Protein AF-A0A522VAM9-F1 (afdb_monomer)

Structure (mmCIF, N/CA/C/O backbone):
data_AF-A0A522VAM9-F1
#
_entry.id   AF-A0A522VAM9-F1
#
loop_
_atom_site.group_PDB
_atom_site.id
_atom_site.type_symbol
_atom_site.label_atom_id
_atom_site.label_alt_id
_atom_site.label_comp_id
_atom_site.label_asym_id
_atom_site.label_entity_id
_atom_site.label_seq_id
_atom_site.pdbx_PDB_ins_code
_atom_site.Cartn_x
_atom_site.Cartn_y
_atom_site.Cartn_z
_atom_site.occupancy
_atom_site.B_iso_or_equiv
_atom_site.auth_seq_id
_atom_site.auth_comp_id
_atom_site.auth_asym_id
_atom_site.auth_atom_id
_atom_site.pdbx_PDB_model_num
ATOM 1 N N . MET A 1 1 ? 6.585 -33.141 0.875 1.00 39.06 1 MET A N 1
ATOM 2 C CA . MET A 1 1 ? 6.213 -33.258 2.303 1.00 39.06 1 MET A CA 1
ATOM 3 C C . MET A 1 1 ? 5.480 -31.985 2.712 1.00 39.06 1 MET A C 1
ATOM 5 O O . MET A 1 1 ? 6.108 -30.949 2.859 1.00 39.06 1 MET A O 1
ATOM 9 N N . HIS A 1 2 ? 4.147 -32.023 2.768 1.00 39.50 2 HIS A N 1
ATOM 10 C CA . HIS A 1 2 ? 3.296 -30.868 3.076 1.00 39.50 2 HIS A CA 1
ATOM 11 C C . HIS A 1 2 ? 2.790 -30.967 4.514 1.00 39.50 2 HIS A C 1
ATOM 13 O O . HIS A 1 2 ? 2.020 -31.870 4.831 1.00 39.50 2 HIS A O 1
ATOM 19 N N . ARG A 1 3 ? 3.194 -30.030 5.376 1.00 47.41 3 ARG A N 1
ATOM 20 C CA . ARG A 1 3 ? 2.564 -29.832 6.685 1.00 47.41 3 ARG A CA 1
ATOM 21 C C . ARG A 1 3 ? 1.501 -28.748 6.545 1.00 47.41 3 ARG A C 1
ATOM 23 O O . ARG A 1 3 ? 1.808 -27.563 6.539 1.00 47.41 3 ARG A O 1
ATOM 30 N N . ARG A 1 4 ? 0.248 -29.183 6.404 1.00 53.28 4 ARG A N 1
ATOM 31 C CA . ARG A 1 4 ? -0.931 -28.343 6.626 1.00 53.28 4 ARG A CA 1
ATOM 32 C C . ARG A 1 4 ? -1.028 -28.104 8.128 1.00 53.28 4 ARG A C 1
ATOM 34 O O . ARG A 1 4 ? -1.360 -29.025 8.868 1.00 53.28 4 ARG A O 1
ATOM 41 N N . ILE A 1 5 ? -0.694 -26.900 8.570 1.00 58.06 5 ILE A N 1
ATOM 42 C CA . ILE A 1 5 ? -0.975 -26.462 9.933 1.00 58.06 5 ILE A CA 1
ATOM 43 C C . ILE A 1 5 ? -2.349 -25.799 9.892 1.00 58.06 5 ILE A C 1
ATOM 45 O O . ILE A 1 5 ? -2.505 -24.670 9.441 1.00 58.06 5 ILE A O 1
ATOM 49 N N . VAL A 1 6 ? -3.352 -26.568 10.303 1.00 53.94 6 VAL A N 1
ATOM 50 C CA . VAL A 1 6 ? -4.697 -26.094 10.616 1.00 53.94 6 VAL A CA 1
ATOM 51 C C . VAL A 1 6 ? -4.669 -25.741 12.101 1.00 53.94 6 VAL A C 1
ATOM 53 O O . VAL A 1 6 ? -4.662 -26.641 12.933 1.00 53.94 6 VAL A O 1
ATOM 56 N N . PHE A 1 7 ? -4.612 -24.453 12.442 1.00 45.44 7 PHE A N 1
ATOM 57 C CA . PHE A 1 7 ? -4.973 -23.980 13.781 1.00 45.44 7 PHE A CA 1
ATOM 58 C C . PHE A 1 7 ? -6.293 -23.218 13.666 1.00 45.44 7 PHE A C 1
ATOM 60 O O . PHE A 1 7 ? -6.290 -22.060 13.245 1.00 45.44 7 PHE A O 1
ATOM 67 N N . PRO A 1 8 ? -7.431 -23.852 13.989 1.00 49.31 8 PRO A N 1
ATOM 68 C CA . PRO A 1 8 ? -8.667 -23.138 14.213 1.00 49.31 8 PRO A CA 1
ATOM 69 C C . PRO A 1 8 ? -8.709 -22.644 15.669 1.00 49.31 8 PRO A C 1
ATOM 71 O O . PRO A 1 8 ? -8.188 -23.287 16.577 1.00 49.31 8 PRO A O 1
ATOM 74 N N . ALA A 1 9 ? -9.399 -21.526 15.885 1.00 48.06 9 ALA A N 1
ATOM 75 C CA . ALA A 1 9 ? -10.047 -21.197 17.156 1.00 48.06 9 ALA A CA 1
ATOM 76 C C . ALA A 1 9 ? -9.155 -20.913 18.388 1.00 48.06 9 ALA A C 1
ATOM 78 O O . ALA A 1 9 ? -9.363 -21.479 19.455 1.00 48.06 9 ALA A O 1
ATOM 79 N N . ALA A 1 10 ? -8.259 -19.926 18.292 1.00 46.62 10 ALA A N 1
ATOM 80 C CA . ALA A 1 10 ? -7.751 -19.197 19.469 1.00 46.62 10 ALA A CA 1
ATOM 81 C C . ALA A 1 10 ? -8.430 -17.816 19.645 1.00 46.62 10 ALA A C 1
ATOM 83 O O . ALA A 1 10 ? -7.848 -16.892 20.200 1.00 46.62 10 ALA A O 1
ATOM 84 N N . LEU A 1 11 ? -9.667 -17.666 19.151 1.00 47.19 11 LEU A N 1
ATOM 85 C CA . LEU A 1 11 ? -10.485 -16.446 19.250 1.00 47.19 11 LEU A CA 1
ATOM 86 C C . LEU A 1 11 ? -11.666 -16.636 20.220 1.00 47.19 11 LEU A C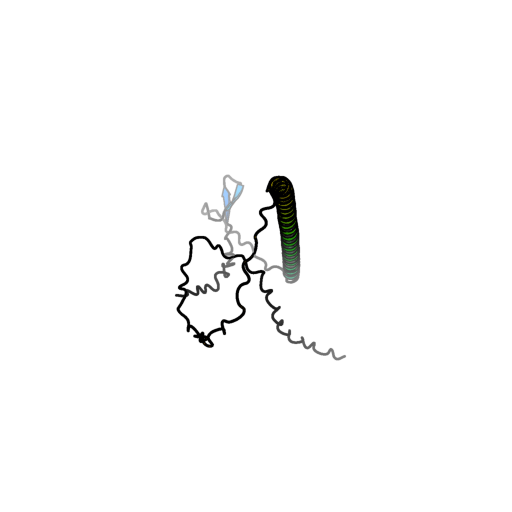 1
ATOM 88 O O . LEU A 1 11 ? -12.786 -16.211 19.973 1.00 47.19 11 LEU A O 1
ATOM 92 N N . LEU A 1 12 ? -11.399 -17.304 21.340 1.00 48.62 12 LEU A N 1
ATOM 93 C CA . LEU A 1 12 ? -12.256 -17.309 22.525 1.00 48.62 12 LEU A CA 1
ATOM 94 C C . LEU A 1 12 ? -11.386 -16.937 23.726 1.00 48.62 12 LEU A C 1
ATOM 96 O O . LEU A 1 12 ? -11.221 -17.706 24.666 1.00 48.62 12 LEU A O 1
ATOM 100 N N . VAL A 1 13 ? -10.790 -15.741 23.680 1.00 50.59 13 VAL A N 1
ATOM 101 C CA . VAL A 1 13 ? -10.325 -15.084 24.905 1.00 50.59 13 VAL 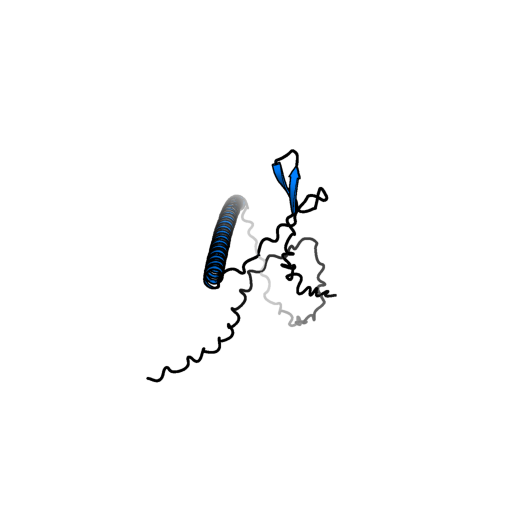A CA 1
ATOM 102 C C . VAL A 1 13 ? -11.578 -14.591 25.617 1.00 50.59 13 VAL A C 1
ATOM 104 O O . VAL A 1 13 ? -12.048 -13.480 25.405 1.00 50.59 13 VAL A O 1
ATOM 107 N N . SER A 1 14 ? -12.176 -15.512 26.366 1.00 43.81 14 SER A N 1
ATOM 108 C CA . SER A 1 14 ? -12.636 -15.316 27.734 1.00 43.81 14 SER A CA 1
ATOM 109 C C . SER A 1 14 ? -12.910 -13.860 28.117 1.00 43.81 14 SER A C 1
ATOM 111 O O . SER A 1 14 ? -12.185 -13.276 28.917 1.00 43.81 14 SER A O 1
ATOM 113 N N . ALA A 1 15 ? -14.013 -13.297 27.626 1.00 45.66 15 ALA A N 1
ATOM 114 C CA . ALA A 1 15 ? -14.676 -12.181 28.289 1.00 45.66 15 ALA A CA 1
ATOM 115 C C . ALA A 1 15 ? -15.390 -12.704 29.548 1.00 45.66 15 ALA A C 1
ATOM 117 O O . ALA A 1 15 ? -16.597 -12.570 29.707 1.00 45.66 15 ALA A O 1
ATOM 118 N N . VAL A 1 16 ? -14.644 -13.354 30.443 1.00 51.47 16 VAL A N 1
ATOM 119 C CA . VAL A 1 16 ? -15.074 -13.500 31.828 1.00 51.47 16 VAL A CA 1
ATOM 120 C C . VAL A 1 16 ? -14.591 -12.225 32.491 1.00 51.47 16 VAL A C 1
ATOM 122 O O . VAL A 1 16 ? -13.496 -12.165 33.045 1.00 51.47 16 VAL A O 1
ATOM 125 N N . ALA A 1 17 ? -15.391 -11.170 32.359 1.00 48.12 17 ALA A N 1
ATOM 126 C CA . ALA A 1 17 ? -15.342 -10.063 33.294 1.00 48.12 17 ALA A CA 1
ATOM 127 C C . ALA A 1 17 ? -15.747 -10.646 34.653 1.00 48.12 17 ALA A C 1
ATOM 129 O O . ALA A 1 17 ? -16.915 -10.639 35.029 1.00 48.12 17 ALA A O 1
ATOM 130 N N . GLY A 1 18 ? -14.789 -11.269 35.343 1.00 49.28 18 GLY A N 1
ATOM 131 C CA . GLY A 1 18 ? -14.956 -11.605 36.744 1.00 49.28 18 GLY A CA 1
ATOM 132 C C . GLY A 1 18 ? -15.276 -10.295 37.438 1.00 49.28 18 GLY A C 1
ATOM 133 O O . GLY A 1 18 ? -14.500 -9.349 37.311 1.00 49.28 18 GLY A O 1
ATOM 134 N N . ALA A 1 19 ? -16.446 -10.215 38.068 1.00 56.50 19 ALA A N 1
ATOM 135 C CA . ALA A 1 19 ? -16.829 -9.083 38.890 1.00 56.50 19 ALA A CA 1
ATOM 136 C C . ALA A 1 19 ? -15.699 -8.858 39.901 1.00 56.50 19 ALA A C 1
ATOM 138 O O . ALA A 1 19 ? -15.549 -9.628 40.848 1.00 56.50 19 ALA A O 1
ATOM 139 N N . GLN A 1 20 ? -14.826 -7.888 39.624 1.00 68.06 20 GLN A N 1
ATOM 140 C CA . GLN A 1 20 ? -13.712 -7.582 40.504 1.00 68.06 20 GLN A CA 1
ATOM 141 C C . GLN A 1 20 ? -14.333 -7.052 41.788 1.00 68.06 20 GLN A C 1
ATOM 143 O O . GLN A 1 20 ? -15.032 -6.040 41.783 1.00 68.06 20 GLN A O 1
ATOM 148 N N . GLU A 1 21 ? -14.159 -7.803 42.869 1.00 80.50 21 GLU A N 1
ATOM 149 C CA . GLU A 1 21 ? -14.670 -7.434 44.179 1.00 80.50 21 GLU A CA 1
ATOM 150 C C . GLU A 1 21 ? -13.889 -6.202 44.644 1.00 80.50 21 GLU A C 1
ATOM 152 O O . GLU A 1 21 ? -12.725 -6.293 45.030 1.00 80.50 21 GLU A O 1
ATOM 157 N N . VAL A 1 22 ? -14.503 -5.025 44.537 1.00 85.94 22 VAL A N 1
ATOM 158 C CA . VAL A 1 22 ? -13.893 -3.777 44.998 1.00 85.94 22 VAL A CA 1
ATOM 159 C C . VAL A 1 22 ? -14.189 -3.638 46.485 1.00 85.94 22 VAL A C 1
ATOM 161 O O . VAL A 1 22 ? -15.344 -3.627 46.902 1.00 85.94 22 VAL A O 1
ATOM 164 N N . TYR A 1 23 ? -13.152 -3.524 47.305 1.00 89.31 23 TYR A N 1
ATOM 165 C CA . TYR A 1 23 ? -13.263 -3.289 48.740 1.00 89.31 23 TYR A CA 1
ATOM 166 C C . TYR A 1 23 ? -13.043 -1.805 49.034 1.00 89.31 23 TYR A C 1
ATOM 168 O O . TYR A 1 23 ? -12.129 -1.183 48.494 1.00 89.31 23 TYR A O 1
ATOM 176 N N . LEU A 1 24 ? -13.862 -1.237 49.913 1.00 90.38 24 LEU A N 1
ATOM 177 C CA . LEU A 1 24 ? -13.665 0.089 50.481 1.00 90.38 24 LEU A CA 1
ATOM 178 C C . LEU A 1 24 ? -13.028 -0.052 51.865 1.00 90.38 24 LEU A C 1
ATOM 180 O O . LEU A 1 24 ? -13.618 -0.626 52.779 1.00 90.38 24 LEU A O 1
ATOM 184 N N . CYS A 1 25 ? -11.818 0.474 52.002 1.00 91.12 25 CYS A N 1
ATOM 185 C CA . CYS A 1 25 ? -11.026 0.467 53.224 1.00 91.12 25 CYS A CA 1
ATOM 186 C C . CYS A 1 25 ? -10.827 1.899 53.732 1.00 91.12 25 CYS A C 1
ATOM 188 O O . CYS A 1 25 ? -10.684 2.815 52.927 1.00 91.12 25 CYS A O 1
ATOM 190 N N . ASP A 1 26 ? -10.729 2.093 55.046 1.00 89.69 26 ASP A N 1
ATOM 191 C CA . ASP A 1 26 ? -10.228 3.350 55.611 1.00 89.69 26 ASP A CA 1
ATOM 192 C C . ASP A 1 26 ? -8.707 3.288 55.769 1.0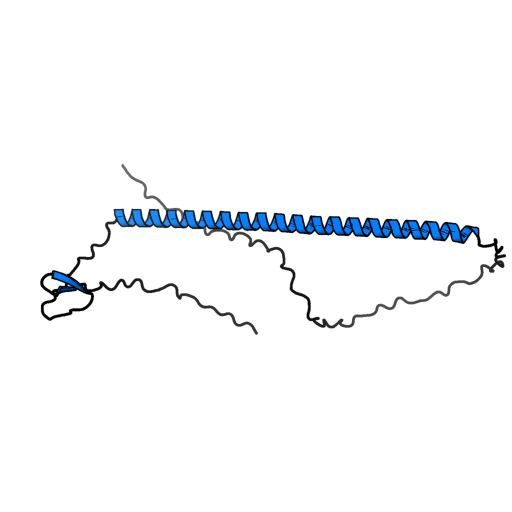0 89.69 26 ASP A C 1
ATOM 194 O O . ASP A 1 26 ? -8.167 2.391 56.424 1.00 89.69 26 ASP A O 1
ATOM 198 N N . LYS A 1 27 ? -8.010 4.257 55.172 1.00 87.06 27 LYS A N 1
ATOM 199 C CA . LYS A 1 27 ? -6.566 4.444 55.320 1.00 87.06 27 LYS A CA 1
ATOM 200 C C . LYS A 1 27 ? -6.300 5.882 55.748 1.00 87.06 27 LYS A C 1
ATOM 202 O O . LYS A 1 27 ? -6.652 6.815 55.032 1.00 87.06 27 LYS A O 1
ATOM 207 N N . ASP A 1 28 ? -5.718 6.056 56.934 1.00 88.25 28 ASP A N 1
ATOM 208 C CA . ASP A 1 28 ? -5.400 7.371 57.513 1.00 88.25 28 ASP A CA 1
ATOM 209 C C . ASP A 1 28 ? -6.623 8.314 57.607 1.00 88.25 28 ASP A C 1
ATOM 211 O O . ASP A 1 28 ? -6.529 9.520 57.369 1.00 88.25 28 ASP A O 1
ATOM 215 N N . GLY A 1 29 ? -7.797 7.747 57.919 1.00 87.00 29 GLY A N 1
ATOM 216 C CA . GLY A 1 29 ? -9.067 8.477 58.021 1.00 87.00 29 GLY A CA 1
ATOM 217 C C . GLY A 1 29 ? -9.681 8.891 56.679 1.00 87.00 29 GLY A C 1
ATOM 218 O O . GLY A 1 29 ? -10.536 9.777 56.655 1.00 87.00 29 GLY A O 1
ATOM 219 N N . LYS A 1 30 ? -9.227 8.304 55.562 1.00 88.31 30 LYS A N 1
ATOM 220 C CA . LYS A 1 30 ? -9.776 8.544 54.224 1.00 88.31 30 LYS A CA 1
ATOM 221 C C . LYS A 1 30 ? -10.247 7.242 53.564 1.00 88.31 30 LYS A C 1
ATOM 223 O O . LYS A 1 30 ? -9.529 6.239 53.632 1.00 88.31 30 LYS A O 1
ATOM 228 N N . PRO A 1 31 ? -11.371 7.284 52.822 1.00 90.00 31 PRO A N 1
ATOM 229 C CA . PRO A 1 31 ? -11.839 6.147 52.044 1.00 90.00 31 PRO A CA 1
ATOM 230 C C . PRO A 1 31 ? -10.865 5.829 50.901 1.00 90.00 31 PRO A C 1
ATOM 232 O O . PRO A 1 31 ? -10.499 6.704 50.113 1.00 90.00 31 PRO A O 1
ATOM 235 N N . TYR A 1 32 ? -10.466 4.565 50.797 1.00 90.12 32 TYR A N 1
ATOM 236 C CA . TYR A 1 32 ? -9.557 4.032 49.789 1.00 90.12 32 TYR A CA 1
ATOM 237 C C . TYR A 1 32 ? -10.147 2.761 49.169 1.00 90.12 32 TYR A C 1
ATOM 239 O O . TYR A 1 32 ? -10.497 1.819 49.880 1.00 90.12 32 TYR A O 1
ATOM 247 N N . TYR A 1 33 ? -10.248 2.725 47.840 1.00 89.19 33 TYR A N 1
ATOM 248 C CA . TYR A 1 33 ? -10.752 1.567 47.101 1.00 89.19 33 TYR A CA 1
ATOM 249 C C . TYR A 1 33 ? -9.591 0.647 46.721 1.00 89.19 33 TYR A C 1
ATOM 251 O O . TYR A 1 33 ? -8.589 1.103 46.171 1.00 89.19 33 TYR A O 1
ATOM 259 N N . SER A 1 34 ? -9.719 -0.642 47.020 1.00 86.56 34 SER A N 1
ATOM 260 C CA . SER A 1 34 ? -8.689 -1.654 46.784 1.00 86.56 34 SER A CA 1
ATOM 261 C C . SER A 1 34 ? -9.319 -2.938 46.251 1.00 86.56 34 SER A C 1
ATOM 263 O O . SER A 1 34 ? -10.407 -3.322 46.665 1.00 86.56 34 SER A O 1
ATOM 265 N N . GLU A 1 35 ? -8.612 -3.643 45.371 1.00 87.19 35 GLU A N 1
ATOM 266 C CA . GLU A 1 35 ? -9.006 -4.976 44.882 1.00 87.19 35 GLU A CA 1
ATOM 267 C C . GLU A 1 35 ? -8.796 -6.078 45.938 1.00 87.19 35 GLU A C 1
ATOM 269 O O . GLU A 1 35 ? -9.222 -7.216 45.761 1.00 87.19 35 GLU A O 1
ATOM 274 N N . LYS A 1 36 ? -8.106 -5.761 47.042 1.00 83.88 36 LYS A N 1
ATOM 275 C CA . LYS A 1 36 ? -7.842 -6.684 48.154 1.00 83.88 36 LYS A CA 1
ATOM 276 C C . LYS A 1 36 ? -8.173 -6.029 49.495 1.00 83.88 36 LYS A C 1
ATOM 278 O O . LYS A 1 36 ? -7.864 -4.843 49.666 1.00 83.88 36 LYS A O 1
ATOM 283 N N . PRO A 1 37 ? -8.726 -6.778 50.465 1.00 85.69 37 PRO A N 1
ATOM 284 C CA . PRO A 1 37 ? -8.938 -6.260 51.808 1.00 85.69 37 PRO A CA 1
ATOM 285 C C . PRO A 1 37 ? -7.577 -5.990 52.461 1.00 85.69 37 PRO A C 1
ATOM 287 O O . PRO A 1 37 ? -6.767 -6.897 52.635 1.00 85.69 37 PRO A O 1
ATOM 290 N N . LEU A 1 38 ? -7.305 -4.723 52.773 1.00 84.06 38 LEU A N 1
ATOM 291 C CA . LEU A 1 38 ? -6.068 -4.303 53.439 1.00 84.06 38 LEU A CA 1
ATOM 292 C C . LEU A 1 38 ? -6.126 -4.571 54.951 1.00 84.06 38 LEU A C 1
ATOM 294 O O . LEU A 1 38 ? -5.118 -4.948 55.536 1.00 84.06 38 LEU A O 1
ATOM 298 N N . ASN A 1 39 ? -7.312 -4.420 55.552 1.00 82.88 39 ASN A N 1
ATOM 299 C CA . ASN A 1 39 ? -7.588 -4.551 56.984 1.00 82.88 39 ASN A CA 1
ATOM 300 C C . ASN A 1 39 ? -8.937 -5.275 57.191 1.00 82.88 39 ASN A C 1
ATOM 302 O O . ASN A 1 39 ? -9.791 -5.245 56.304 1.00 82.88 39 ASN A O 1
ATOM 306 N N . GLU A 1 40 ? -9.198 -5.825 58.383 1.00 79.81 40 GLU A N 1
ATOM 307 C CA . GLU A 1 40 ? -10.509 -6.422 58.733 1.00 79.81 40 GLU A CA 1
ATOM 308 C C . GLU A 1 40 ? -11.670 -5.405 58.719 1.00 79.81 40 GLU A C 1
ATOM 310 O O . GLU A 1 40 ? -12.832 -5.779 58.599 1.00 79.81 40 GLU A O 1
ATOM 315 N N . ALA A 1 41 ? -11.357 -4.106 58.783 1.00 81.38 41 ALA A N 1
ATOM 316 C CA . ALA A 1 41 ? -12.323 -3.012 58.672 1.00 81.38 41 ALA A CA 1
ATOM 317 C C . ALA A 1 41 ? -12.738 -2.683 57.219 1.00 81.38 41 ALA A C 1
ATOM 319 O O . ALA A 1 41 ? -13.557 -1.791 57.004 1.00 81.38 41 ALA A O 1
ATOM 320 N N . CYS A 1 42 ? -12.171 -3.357 56.212 1.00 88.00 42 CYS A N 1
ATOM 321 C CA . CYS A 1 42 ? -12.544 -3.144 54.815 1.00 88.00 42 CYS A CA 1
ATOM 322 C C . CYS A 1 42 ? -13.914 -3.756 54.513 1.00 88.00 42 CYS A C 1
ATOM 324 O O . CYS A 1 42 ? -14.148 -4.942 54.749 1.00 88.00 42 CYS A O 1
ATOM 326 N N . ARG A 1 43 ? -14.807 -2.971 53.911 1.00 88.19 43 ARG A N 1
ATOM 327 C CA . ARG A 1 43 ? -16.125 -3.441 53.484 1.00 88.19 43 ARG A CA 1
ATOM 328 C C . ARG A 1 43 ? -16.108 -3.752 51.994 1.00 88.19 43 ARG A C 1
ATOM 330 O O . ARG A 1 43 ? -15.703 -2.916 51.191 1.00 88.19 43 ARG A O 1
ATOM 337 N N . ARG A 1 44 ? -16.590 -4.932 51.611 1.00 86.38 44 ARG A N 1
ATOM 338 C CA . ARG A 1 44 ? -16.839 -5.267 50.205 1.00 86.38 44 ARG A CA 1
ATOM 339 C C . ARG A 1 44 ? -17.922 -4.346 49.644 1.00 86.38 44 ARG A C 1
ATOM 341 O O . ARG A 1 44 ? -19.000 -4.229 50.231 1.00 86.38 44 ARG A O 1
ATOM 348 N N . LEU A 1 45 ? -17.622 -3.685 48.533 1.00 84.56 45 LEU A N 1
ATOM 349 C CA . LEU A 1 45 ? -18.591 -2.917 47.774 1.00 84.56 45 LEU A CA 1
ATOM 350 C C . LEU A 1 45 ? -19.213 -3.853 46.738 1.00 84.56 45 LEU A C 1
ATOM 352 O O . LEU A 1 45 ? -18.603 -4.169 45.718 1.00 84.56 45 LEU A O 1
ATOM 356 N N . ASP A 1 46 ? -20.436 -4.297 47.004 1.00 77.88 46 ASP A N 1
ATOM 357 C CA . ASP A 1 46 ? -21.241 -4.950 45.979 1.00 77.88 46 ASP A CA 1
ATOM 358 C C . ASP A 1 46 ? -21.778 -3.862 45.053 1.00 77.88 46 ASP A C 1
ATOM 360 O O . ASP A 1 46 ? -22.811 -3.243 45.307 1.00 77.88 46 ASP A O 1
ATOM 364 N N . ILE A 1 47 ? -21.011 -3.569 44.005 1.00 75.94 47 ILE A N 1
ATOM 365 C CA . ILE A 1 47 ? -21.465 -2.706 42.921 1.00 75.94 47 ILE A CA 1
ATOM 366 C C . ILE A 1 47 ? -22.442 -3.550 42.101 1.00 75.94 47 ILE A C 1
ATOM 368 O O . ILE A 1 47 ? -22.014 -4.541 41.502 1.00 75.94 47 ILE A O 1
ATOM 372 N N . PRO A 1 48 ? -23.743 -3.212 42.069 1.00 67.25 48 PRO A N 1
ATOM 373 C CA . PRO A 1 48 ? -24.674 -3.925 41.218 1.00 67.25 48 PRO A CA 1
ATOM 374 C C . PRO A 1 48 ? -24.257 -3.674 39.770 1.00 67.25 48 PRO A C 1
ATOM 376 O O . PRO A 1 48 ? -24.373 -2.559 39.262 1.00 67.25 48 PRO A O 1
ATOM 379 N N . VAL A 1 49 ? -23.737 -4.707 39.110 1.00 69.75 49 VAL A N 1
ATOM 380 C CA . VAL A 1 49 ? -23.529 -4.680 37.664 1.00 69.75 49 VAL A CA 1
ATOM 381 C C . VAL A 1 49 ? -24.918 -4.758 37.045 1.00 69.75 49 VAL A C 1
ATOM 383 O O . VAL A 1 49 ? -25.475 -5.839 36.880 1.00 69.75 49 VAL A O 1
ATOM 386 N N . SER A 1 50 ? -25.526 -3.601 36.791 1.00 72.25 50 SER A N 1
ATOM 387 C CA . SER A 1 50 ? -26.763 -3.545 36.023 1.00 72.25 50 SER A CA 1
ATOM 388 C C . SER A 1 50 ? -26.439 -3.927 34.588 1.00 72.25 50 SER A C 1
ATOM 390 O O . SER A 1 50 ? -25.572 -3.309 33.964 1.00 72.25 50 SER A O 1
ATOM 392 N N . GLU A 1 51 ? -27.129 -4.938 34.066 1.00 79.00 51 GLU A N 1
ATOM 393 C CA . GLU A 1 51 ? -27.081 -5.226 32.638 1.00 79.00 51 GLU A CA 1
ATOM 394 C C . GLU A 1 51 ? -27.511 -3.966 31.871 1.00 79.00 51 GLU A C 1
ATOM 396 O O . GLU A 1 51 ? -28.471 -3.302 32.282 1.00 79.00 51 GLU A O 1
ATOM 401 N N . PRO A 1 52 ? -26.791 -3.590 30.800 1.00 77.38 52 PRO A N 1
ATOM 402 C CA . PRO A 1 52 ? -27.166 -2.435 30.002 1.00 77.38 52 PRO A CA 1
ATOM 403 C C . PRO A 1 52 ? -28.584 -2.625 29.471 1.00 77.38 52 PRO A C 1
ATOM 405 O O . PRO A 1 52 ? -28.985 -3.727 29.085 1.00 77.38 52 PRO A O 1
ATOM 408 N N . SER A 1 53 ? -29.348 -1.539 29.440 1.00 87.00 53 SER A N 1
ATOM 409 C CA . SER A 1 53 ? -30.701 -1.579 28.894 1.00 87.00 53 SER A CA 1
ATOM 410 C C . SER A 1 53 ? -30.674 -1.990 27.414 1.00 87.00 53 SER A C 1
ATOM 412 O O . SER A 1 53 ? -29.693 -1.760 26.700 1.00 87.00 53 SER A O 1
ATOM 414 N N . ALA A 1 54 ? -31.764 -2.586 26.919 1.00 90.50 54 ALA A N 1
ATOM 415 C CA . ALA A 1 54 ? -31.852 -3.023 25.521 1.00 90.50 54 ALA A CA 1
ATOM 416 C C . ALA A 1 54 ? -31.565 -1.879 24.522 1.00 90.50 54 ALA A C 1
ATOM 418 O O . ALA A 1 54 ? -30.957 -2.102 23.474 1.00 90.50 54 ALA A O 1
ATOM 419 N N . GLU A 1 55 ? -31.939 -0.645 24.872 1.00 90.94 55 GLU A N 1
ATOM 420 C CA . GLU A 1 55 ? -31.669 0.549 24.065 1.00 90.94 55 GLU A CA 1
ATOM 421 C C . GLU A 1 55 ? -30.178 0.921 24.035 1.00 90.94 55 GLU A C 1
ATOM 423 O O . GLU A 1 55 ? -29.651 1.282 22.980 1.00 90.94 55 GLU A O 1
ATOM 428 N N . GLU A 1 56 ? -29.471 0.812 25.162 1.00 87.44 56 GLU A N 1
ATOM 429 C CA . GLU A 1 56 ? -28.026 1.065 25.235 1.00 87.44 56 GLU A CA 1
ATOM 430 C C . GLU A 1 56 ? -27.238 0.016 24.454 1.00 87.44 56 GLU A C 1
ATOM 432 O O . GLU A 1 56 ? -26.337 0.361 23.688 1.00 87.44 56 GLU A O 1
ATOM 437 N N . LEU A 1 57 ? -27.632 -1.253 24.571 1.00 91.12 57 LEU A N 1
ATOM 438 C CA . LEU A 1 57 ? -27.085 -2.348 23.772 1.00 91.12 57 LEU A CA 1
ATOM 439 C C . LEU A 1 57 ? -27.210 -2.056 22.275 1.00 91.12 57 LEU A C 1
ATOM 441 O O . LEU A 1 57 ? -26.237 -2.189 21.530 1.00 91.12 57 LEU A O 1
ATOM 445 N N . GLN A 1 58 ? -28.377 -1.591 21.829 1.00 93.88 58 GLN A N 1
ATOM 446 C CA . GLN A 1 58 ? -28.601 -1.270 20.424 1.00 93.88 58 GLN A CA 1
ATOM 447 C C . GLN A 1 58 ? -27.736 -0.095 19.941 1.00 93.88 58 GLN A C 1
ATOM 449 O O . GLN A 1 58 ? -27.203 -0.150 18.830 1.00 93.88 58 GLN A O 1
ATOM 454 N N . ARG A 1 59 ? -27.526 0.933 20.776 1.00 92.62 59 ARG A N 1
ATOM 455 C CA . ARG A 1 59 ? -26.598 2.037 20.467 1.00 92.62 59 ARG A CA 1
ATOM 456 C C . ARG A 1 59 ? -25.159 1.547 20.342 1.00 92.62 59 ARG A C 1
ATOM 458 O O . ARG A 1 59 ? -24.493 1.886 19.367 1.00 92.62 59 ARG A O 1
ATOM 465 N N . ILE A 1 60 ? -24.702 0.706 21.271 1.00 92.88 60 ILE A N 1
ATOM 466 C CA . ILE A 1 60 ? -23.351 0.129 21.237 1.00 92.88 60 ILE A CA 1
ATOM 467 C C . ILE A 1 60 ? -23.150 -0.684 19.952 1.00 92.88 60 ILE A C 1
ATOM 469 O O . ILE A 1 60 ? -22.135 -0.517 19.276 1.00 92.88 60 ILE A O 1
ATOM 473 N N . TYR A 1 61 ? -24.126 -1.512 19.564 1.00 93.25 61 TYR A N 1
ATOM 474 C CA . TYR A 1 61 ? -24.060 -2.272 18.312 1.00 93.25 61 TYR A CA 1
ATOM 475 C C . TYR A 1 61 ? -23.970 -1.367 17.079 1.00 93.25 61 TYR A C 1
ATOM 477 O O . TYR A 1 61 ? -23.142 -1.612 16.200 1.00 93.25 61 TYR A O 1
ATOM 485 N N . GLN A 1 62 ? -24.778 -0.306 17.010 1.00 94.69 62 GLN A N 1
ATOM 486 C CA . GLN A 1 62 ? -24.729 0.643 15.894 1.00 94.69 62 GLN A CA 1
ATOM 487 C C . GLN A 1 62 ? -23.392 1.388 15.829 1.00 94.69 62 GLN A C 1
ATOM 489 O O . GLN A 1 62 ? -22.827 1.556 14.746 1.00 94.69 62 GLN A O 1
ATOM 494 N N . GLU A 1 63 ? -22.847 1.803 16.973 1.00 94.38 63 GLU A N 1
ATOM 495 C CA . GLU A 1 63 ? -21.531 2.438 17.026 1.00 94.38 63 GLU A CA 1
ATOM 496 C C . GLU A 1 63 ? -20.415 1.491 16.587 1.00 94.38 63 GLU A C 1
ATOM 498 O O . GLU A 1 63 ? -19.519 1.907 15.847 1.00 94.38 63 GLU A O 1
ATOM 503 N N . GLN A 1 64 ? -20.466 0.222 16.999 1.00 94.12 64 GLN A N 1
ATOM 504 C CA . GLN A 1 64 ? -19.497 -0.782 16.565 1.00 94.12 64 GLN A CA 1
ATOM 505 C C . GLN A 1 64 ? -19.574 -1.019 15.057 1.00 94.12 64 GLN A C 1
ATOM 507 O O . GLN A 1 64 ? -18.543 -0.948 14.388 1.00 94.12 64 GLN A O 1
ATOM 512 N N . GLN A 1 65 ? -20.779 -1.194 14.505 1.00 95.31 65 GLN A N 1
ATOM 513 C CA . GLN A 1 65 ? -20.968 -1.348 13.061 1.00 95.31 65 GLN A CA 1
ATOM 514 C C . GLN A 1 65 ? -20.452 -0.132 12.289 1.00 95.31 65 GLN A C 1
ATOM 516 O O . GLN A 1 65 ? -19.750 -0.283 11.290 1.00 95.31 65 GLN A O 1
ATOM 521 N N . ARG A 1 66 ? -20.727 1.085 12.772 1.00 95.19 66 ARG A N 1
ATOM 522 C CA . ARG A 1 66 ? -20.222 2.312 12.146 1.00 95.19 66 ARG A CA 1
ATOM 523 C C . ARG A 1 66 ? -18.696 2.393 12.200 1.00 95.19 66 ARG A C 1
ATOM 525 O O . ARG A 1 66 ? -18.075 2.733 11.196 1.00 95.19 66 ARG A O 1
ATOM 532 N N . LYS A 1 67 ? -18.079 2.076 13.342 1.00 95.38 67 LYS A N 1
ATOM 533 C CA . LYS A 1 67 ? -16.611 2.043 13.484 1.00 95.38 67 LYS A CA 1
ATOM 534 C C . LYS A 1 67 ? -15.978 1.000 12.571 1.00 95.38 67 LYS A C 1
ATOM 536 O O . LYS A 1 67 ? -14.907 1.235 12.021 1.00 95.38 67 LYS A O 1
ATOM 541 N N . GLU A 1 68 ? -16.610 -0.153 12.415 1.00 94.25 68 GLU A N 1
ATOM 542 C CA . GLU A 1 68 ? -16.119 -1.209 11.537 1.00 94.25 68 GLU A CA 1
ATOM 543 C C . GLU A 1 68 ? -16.240 -0.833 10.061 1.00 94.25 68 GLU A C 1
ATOM 545 O O . GLU A 1 68 ? -15.260 -0.959 9.330 1.00 94.25 68 GLU A O 1
ATOM 550 N N . ALA A 1 69 ? -17.369 -0.254 9.649 1.00 94.56 69 ALA A N 1
ATOM 551 C CA . ALA A 1 69 ? -17.541 0.278 8.301 1.00 94.56 69 ALA A CA 1
ATOM 552 C C . ALA A 1 69 ? -16.501 1.364 7.971 1.00 94.56 69 ALA A C 1
ATOM 554 O O . ALA A 1 69 ? -15.925 1.360 6.884 1.00 94.56 69 ALA A O 1
ATOM 555 N N . LEU A 1 70 ? -16.206 2.262 8.919 1.00 95.56 70 LEU A N 1
ATOM 556 C CA . LEU A 1 70 ? -15.166 3.281 8.747 1.00 95.56 70 LEU A CA 1
ATOM 557 C C . LEU A 1 70 ? -13.772 2.664 8.588 1.00 95.56 70 LEU A C 1
ATOM 559 O O . LEU A 1 70 ? -13.049 3.052 7.675 1.00 95.56 70 LEU A O 1
ATOM 563 N N . ARG A 1 71 ? -13.416 1.672 9.415 1.00 94.62 71 ARG A N 1
ATOM 564 C CA . ARG A 1 71 ? -12.132 0.960 9.291 1.00 94.62 71 ARG A CA 1
ATOM 565 C C . ARG A 1 71 ? -11.997 0.255 7.943 1.00 94.62 71 ARG A C 1
ATOM 567 O O . ARG A 1 71 ? -10.941 0.328 7.326 1.00 94.62 71 ARG A O 1
ATOM 574 N N . GLN A 1 72 ? -13.055 -0.402 7.470 1.00 95.00 72 GLN A N 1
ATOM 575 C CA . GLN A 1 72 ? -13.043 -1.061 6.161 1.00 95.00 72 GLN A CA 1
ATOM 576 C C . GLN A 1 72 ? -12.895 -0.052 5.017 1.00 95.00 72 GLN A C 1
ATOM 578 O O . GLN A 1 72 ? -12.122 -0.287 4.091 1.00 95.00 72 GLN A O 1
ATOM 583 N N . ALA A 1 73 ? -13.591 1.085 5.093 1.00 96.00 73 ALA A N 1
ATOM 584 C CA . ALA A 1 73 ? -13.466 2.148 4.101 1.00 96.00 73 ALA A CA 1
ATOM 585 C C . ALA A 1 73 ? -12.049 2.745 4.078 1.00 96.00 73 ALA A C 1
ATOM 587 O O . ALA A 1 73 ? -11.496 2.968 3.005 1.00 96.00 73 ALA A O 1
ATOM 588 N N . GLU A 1 74 ? -11.440 2.969 5.242 1.00 96.12 74 GLU A N 1
ATOM 589 C CA . GLU A 1 74 ? -10.064 3.459 5.346 1.00 96.12 74 GLU A CA 1
ATOM 590 C C . GLU A 1 74 ? -9.059 2.460 4.759 1.00 96.12 74 GLU A C 1
ATOM 592 O O . GLU A 1 74 ? -8.241 2.838 3.922 1.00 96.12 74 GLU A O 1
ATOM 597 N N . GLN A 1 75 ? -9.188 1.174 5.096 1.00 95.06 75 GLN A N 1
ATOM 598 C CA . GLN A 1 75 ? -8.354 0.115 4.521 1.00 95.06 75 GLN A CA 1
ATOM 599 C C . GLN A 1 75 ? -8.502 0.017 3.000 1.00 95.06 75 GLN A C 1
ATOM 601 O O . GLN A 1 75 ? -7.511 -0.164 2.294 1.00 95.06 75 GLN A O 1
ATOM 606 N N . ALA A 1 76 ? -9.721 0.158 2.475 1.00 95.25 76 ALA A N 1
ATOM 607 C CA . ALA A 1 76 ? -9.953 0.152 1.034 1.00 95.25 76 ALA A CA 1
ATOM 608 C C . ALA A 1 76 ? -9.234 1.321 0.341 1.00 95.25 76 ALA A C 1
ATOM 610 O O . ALA A 1 76 ? -8.570 1.111 -0.674 1.00 95.25 76 ALA A O 1
ATOM 611 N N . ARG A 1 77 ? -9.301 2.527 0.921 1.00 96.69 77 ARG A N 1
ATOM 612 C CA . ARG A 1 77 ? -8.597 3.709 0.396 1.00 96.69 77 ARG A CA 1
ATOM 613 C C . ARG A 1 77 ? -7.083 3.550 0.461 1.00 96.69 77 ARG A C 1
ATOM 615 O O . ARG A 1 77 ? -6.399 3.896 -0.494 1.00 96.69 77 ARG A O 1
ATOM 622 N N . GLU A 1 78 ? -6.559 2.990 1.547 1.00 96.50 78 GLU A N 1
ATOM 623 C CA . GLU A 1 78 ? -5.123 2.729 1.677 1.00 96.50 78 GLU A CA 1
ATOM 624 C C . GLU A 1 78 ? -4.634 1.733 0.612 1.00 96.50 78 GLU A C 1
ATOM 626 O O . GLU A 1 78 ? -3.584 1.924 -0.003 1.00 96.50 78 GLU A O 1
ATOM 631 N N . MET A 1 79 ? -5.406 0.676 0.352 1.00 95.00 79 MET A N 1
ATOM 632 C CA . MET A 1 79 ? -5.088 -0.299 -0.692 1.00 95.00 79 MET A CA 1
ATOM 633 C C . MET A 1 79 ? -5.136 0.316 -2.094 1.00 95.00 79 MET A C 1
ATOM 635 O O . MET A 1 79 ? -4.282 0.003 -2.926 1.00 95.00 79 MET A O 1
ATOM 639 N N . GLU A 1 80 ? -6.098 1.202 -2.355 1.00 96.88 80 GLU A N 1
ATOM 640 C CA . GLU A 1 80 ? -6.185 1.948 -3.611 1.00 96.88 80 GLU A CA 1
ATOM 641 C C . GLU A 1 80 ? -4.981 2.882 -3.796 1.00 96.88 80 GLU A C 1
ATOM 643 O O . GLU A 1 80 ? -4.335 2.838 -4.843 1.00 96.88 80 GLU A O 1
ATOM 648 N N . GLU A 1 81 ? -4.596 3.645 -2.768 1.00 96.81 81 GLU A N 1
ATOM 649 C CA . GLU A 1 81 ? -3.420 4.523 -2.829 1.00 96.81 81 GLU A CA 1
ATOM 650 C C . GLU A 1 81 ? -2.136 3.724 -3.089 1.00 96.81 81 GLU A C 1
ATOM 652 O O . GLU A 1 81 ? -1.318 4.095 -3.935 1.00 96.81 81 GLU A O 1
ATOM 657 N N . ARG A 1 82 ? -1.965 2.587 -2.404 1.00 95.75 82 ARG A N 1
ATOM 658 C CA . ARG A 1 82 ? -0.819 1.693 -2.624 1.00 95.75 82 ARG A CA 1
ATOM 659 C C . ARG A 1 82 ? -0.769 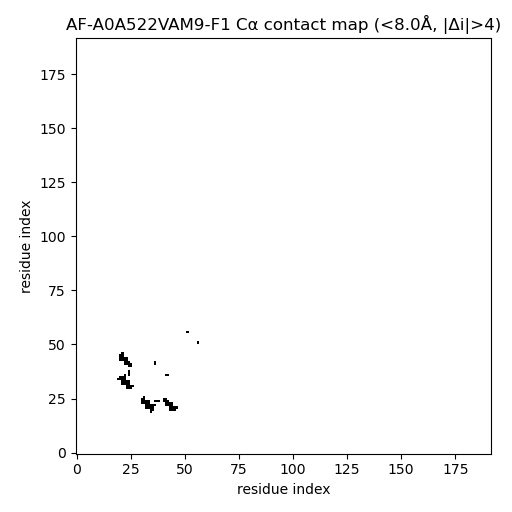1.181 -4.059 1.00 95.75 82 ARG A C 1
ATOM 661 O O . ARG A 1 82 ? 0.317 1.098 -4.631 1.00 95.75 82 ARG A O 1
ATOM 668 N N . LYS A 1 83 ? -1.922 0.847 -4.641 1.00 97.06 83 LYS A N 1
ATOM 669 C CA . LYS A 1 83 ? -2.010 0.391 -6.029 1.00 97.06 83 LYS A CA 1
ATOM 670 C C . LYS A 1 83 ? -1.607 1.499 -7.001 1.00 97.06 83 LYS A C 1
ATOM 672 O O . LYS A 1 83 ? -0.769 1.251 -7.862 1.00 97.06 83 LYS A O 1
ATOM 677 N N . VAL A 1 84 ? -2.136 2.710 -6.827 1.00 97.69 84 VAL A N 1
ATOM 678 C CA . VAL A 1 84 ? -1.785 3.861 -7.673 1.00 97.69 84 VAL A CA 1
ATOM 679 C C . VAL A 1 84 ? -0.287 4.153 -7.591 1.00 97.69 84 VAL A C 1
ATOM 681 O O . VAL A 1 84 ? 0.371 4.256 -8.621 1.00 97.69 84 VAL A O 1
ATOM 684 N N . ARG A 1 85 ? 0.291 4.186 -6.384 1.00 97.00 85 ARG A N 1
ATOM 685 C CA . ARG A 1 85 ? 1.734 4.412 -6.212 1.00 97.00 85 ARG A CA 1
ATOM 686 C C . ARG A 1 85 ? 2.572 3.324 -6.896 1.00 97.00 85 ARG A C 1
ATOM 688 O O . ARG A 1 85 ? 3.571 3.637 -7.536 1.00 97.00 85 ARG A O 1
ATOM 695 N N . ALA A 1 86 ? 2.154 2.061 -6.809 1.00 96.75 86 ALA A N 1
ATOM 696 C CA . ALA A 1 86 ? 2.832 0.965 -7.499 1.00 96.75 86 ALA A CA 1
ATOM 697 C C . ALA A 1 86 ? 2.763 1.101 -9.032 1.00 96.75 86 ALA A C 1
ATOM 699 O O . ALA A 1 86 ? 3.751 0.832 -9.716 1.00 96.75 86 ALA A O 1
ATOM 700 N N . GLU A 1 87 ? 1.624 1.538 -9.576 1.00 97.12 87 GLU A N 1
ATOM 701 C CA . GLU A 1 87 ? 1.465 1.807 -11.010 1.00 97.12 87 GLU A CA 1
ATOM 702 C C . GLU A 1 87 ? 2.335 2.987 -11.469 1.00 97.12 87 GLU A C 1
ATOM 704 O O . GLU A 1 87 ? 3.008 2.891 -12.497 1.00 97.12 87 GLU A O 1
ATOM 709 N N . GLU A 1 88 ? 2.402 4.068 -10.688 1.00 97.75 88 GLU A N 1
ATOM 710 C CA . GLU A 1 88 ? 3.276 5.215 -10.964 1.00 97.75 88 GLU A CA 1
ATOM 711 C C . GLU A 1 88 ? 4.762 4.833 -10.947 1.00 97.75 88 GLU A C 1
ATOM 713 O O . GLU A 1 88 ? 5.528 5.230 -11.832 1.00 97.75 88 GLU A O 1
ATOM 718 N N . ASP A 1 89 ? 5.182 4.033 -9.967 1.00 97.38 89 ASP A N 1
ATOM 719 C CA . ASP A 1 89 ? 6.559 3.551 -9.870 1.00 97.38 89 ASP A CA 1
ATOM 720 C C . ASP A 1 89 ? 6.914 2.625 -11.040 1.00 97.38 89 ASP A C 1
ATOM 722 O O . ASP A 1 89 ? 8.004 2.741 -11.616 1.00 97.38 89 ASP A O 1
ATOM 726 N N . ALA A 1 90 ? 5.985 1.754 -11.446 1.00 97.06 90 ALA A N 1
ATOM 727 C CA . ALA A 1 90 ? 6.141 0.908 -12.624 1.00 97.06 90 ALA A CA 1
ATOM 728 C C . ALA A 1 90 ? 6.253 1.744 -13.908 1.00 97.06 90 ALA A C 1
ATOM 730 O O . ALA A 1 90 ? 7.154 1.506 -14.717 1.00 97.06 90 ALA A O 1
ATOM 731 N N . ALA A 1 91 ? 5.412 2.768 -14.073 1.00 97.50 91 ALA A N 1
ATOM 732 C CA . ALA A 1 91 ? 5.477 3.683 -15.210 1.00 97.50 91 ALA A CA 1
ATOM 733 C C . ALA A 1 91 ? 6.820 4.432 -15.258 1.00 97.50 91 ALA A C 1
ATOM 735 O O . ALA A 1 91 ? 7.469 4.489 -16.303 1.00 97.50 91 ALA A O 1
ATOM 736 N N . ARG A 1 92 ? 7.307 4.926 -14.112 1.00 97.50 92 ARG A N 1
ATOM 737 C CA . ARG A 1 92 ? 8.613 5.597 -14.011 1.00 97.50 92 ARG A CA 1
ATOM 738 C C . ARG A 1 92 ? 9.779 4.647 -14.297 1.00 97.50 92 ARG A C 1
ATOM 740 O O . ARG A 1 92 ? 10.810 5.057 -14.836 1.00 97.50 92 ARG A O 1
ATOM 747 N N . ALA A 1 93 ? 9.670 3.379 -13.908 1.00 97.06 93 ALA A N 1
ATOM 748 C CA . ALA A 1 93 ? 10.658 2.361 -14.254 1.00 97.06 93 ALA A CA 1
ATOM 749 C C . ALA A 1 93 ? 10.667 2.082 -15.766 1.00 97.06 93 ALA A C 1
ATOM 751 O O . ALA A 1 93 ? 11.740 2.098 -16.372 1.00 97.06 93 ALA A O 1
ATOM 752 N N . ALA A 1 94 ? 9.491 1.915 -16.376 1.00 97.56 94 ALA A N 1
ATOM 753 C CA . ALA A 1 94 ? 9.345 1.713 -17.815 1.00 97.56 94 ALA A CA 1
ATOM 754 C C . ALA A 1 94 ? 9.895 2.902 -18.618 1.00 97.56 94 ALA A C 1
ATOM 756 O O . ALA A 1 94 ? 10.629 2.706 -19.584 1.00 97.56 94 ALA A O 1
ATOM 757 N N . GLU A 1 95 ? 9.634 4.136 -18.182 1.00 97.81 95 GLU A N 1
ATOM 758 C CA . GLU A 1 95 ? 10.180 5.334 -18.823 1.00 97.81 95 GLU A CA 1
ATOM 759 C C . GLU A 1 95 ? 11.716 5.357 -18.778 1.00 97.81 95 GLU A C 1
ATOM 761 O O . GLU A 1 95 ? 12.374 5.636 -19.782 1.00 97.81 95 GLU A O 1
ATOM 766 N N . ARG A 1 96 ? 12.315 5.015 -17.630 1.00 97.94 96 ARG A N 1
ATOM 767 C CA . ARG A 1 96 ? 13.778 4.924 -17.503 1.00 97.94 96 ARG A CA 1
ATOM 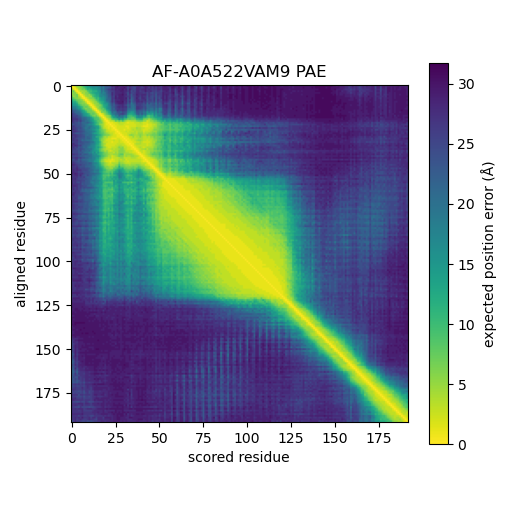768 C C . ARG A 1 96 ? 14.367 3.864 -18.428 1.00 97.94 96 ARG A C 1
ATOM 770 O O . ARG A 1 96 ? 15.387 4.123 -19.064 1.00 97.94 96 ARG A O 1
ATOM 777 N N . GLN A 1 97 ? 13.720 2.706 -18.534 1.00 97.50 97 GLN A N 1
ATOM 778 C CA . GLN A 1 97 ? 14.138 1.650 -19.456 1.00 97.50 97 GLN A CA 1
ATOM 779 C C . GLN A 1 97 ? 14.022 2.095 -20.916 1.00 97.50 97 GLN A C 1
ATOM 781 O O . GLN A 1 97 ? 14.963 1.898 -21.681 1.00 97.50 97 GLN A O 1
ATOM 786 N N . ALA A 1 98 ? 12.924 2.754 -21.293 1.00 97.06 98 ALA A N 1
ATOM 787 C CA . ALA A 1 98 ? 12.728 3.276 -22.642 1.00 97.06 98 ALA A CA 1
ATOM 788 C C . ALA A 1 98 ? 13.804 4.307 -23.015 1.00 97.06 98 ALA A C 1
ATOM 790 O O . ALA A 1 98 ? 14.419 4.199 -24.075 1.00 97.06 98 ALA A O 1
ATOM 791 N N . ARG A 1 99 ? 14.110 5.251 -22.115 1.00 97.38 99 ARG A N 1
ATOM 792 C CA . ARG A 1 99 ? 15.185 6.237 -22.319 1.00 97.38 99 ARG A CA 1
ATOM 793 C C . ARG A 1 99 ? 16.558 5.573 -22.464 1.00 97.38 99 ARG A C 1
ATOM 795 O O . ARG A 1 99 ? 17.344 5.975 -23.319 1.00 97.38 99 ARG A O 1
ATOM 802 N N . ALA A 1 100 ? 16.849 4.553 -21.656 1.00 97.62 100 ALA A N 1
ATOM 803 C CA . ALA A 1 100 ? 18.099 3.801 -21.758 1.00 97.62 100 ALA A CA 1
ATOM 804 C C . ALA A 1 100 ? 18.200 3.033 -23.087 1.00 97.62 100 ALA A C 1
ATOM 806 O O . ALA A 1 100 ? 19.246 3.061 -23.737 1.00 97.62 100 ALA A O 1
ATOM 807 N N . ALA A 1 101 ? 17.108 2.399 -23.523 1.00 97.19 101 ALA A N 1
ATOM 808 C CA . ALA A 1 101 ? 17.040 1.702 -24.803 1.00 97.19 101 ALA A CA 1
ATOM 809 C C . ALA A 1 101 ? 17.229 2.667 -25.984 1.00 97.19 101 ALA A C 1
ATOM 811 O O . ALA A 1 101 ? 17.989 2.371 -26.905 1.00 97.19 101 ALA A O 1
ATOM 812 N N . GLU A 1 102 ? 16.607 3.848 -25.938 1.00 98.00 102 GLU A N 1
ATOM 813 C CA . GLU A 1 102 ? 16.776 4.875 -26.966 1.00 98.00 102 GLU A CA 1
ATOM 814 C C . GLU A 1 102 ? 18.224 5.382 -27.031 1.00 98.00 102 GLU A C 1
ATOM 816 O O . GLU A 1 102 ? 18.796 5.488 -28.117 1.00 98.00 102 GLU A O 1
ATOM 821 N N . ALA A 1 103 ? 18.849 5.648 -25.880 1.00 97.38 103 ALA A N 1
ATOM 822 C CA . ALA A 1 103 ? 20.254 6.042 -25.821 1.00 97.38 103 ALA A CA 1
ATOM 823 C C . ALA A 1 103 ? 21.174 4.956 -26.408 1.00 97.38 103 ALA A C 1
ATOM 825 O O . ALA A 1 103 ? 22.061 5.265 -27.207 1.00 97.38 103 ALA A O 1
ATOM 826 N N . GLY A 1 104 ? 20.921 3.685 -26.081 1.00 97.56 104 GLY A N 1
ATOM 827 C CA . GLY A 1 104 ? 21.645 2.546 -26.646 1.00 97.56 104 GLY A CA 1
ATOM 828 C C . GLY A 1 104 ? 21.481 2.429 -28.164 1.00 97.56 104 GLY A C 1
ATOM 829 O O . GLY A 1 104 ? 22.467 2.253 -28.880 1.00 97.56 104 GLY A O 1
ATOM 830 N N . ALA A 1 105 ? 20.261 2.598 -28.676 1.00 97.56 105 ALA A N 1
ATOM 831 C CA . ALA A 1 105 ? 19.983 2.562 -30.110 1.00 97.56 105 ALA A CA 1
ATOM 832 C C . ALA A 1 105 ? 20.664 3.718 -30.861 1.00 97.56 105 ALA A C 1
ATOM 834 O O . ALA A 1 105 ? 21.222 3.515 -31.942 1.00 97.56 105 ALA A O 1
ATOM 835 N N . ARG A 1 106 ? 20.669 4.928 -30.282 1.00 97.75 106 ARG A N 1
ATOM 836 C CA . ARG A 1 106 ? 21.395 6.082 -30.838 1.00 97.75 106 ARG A CA 1
ATOM 837 C C . ARG A 1 106 ? 22.894 5.795 -30.920 1.00 97.75 106 ARG A C 1
ATOM 839 O O . ARG A 1 106 ? 23.477 5.983 -31.983 1.00 97.75 106 ARG A O 1
ATOM 846 N N . TYR A 1 107 ? 23.480 5.264 -29.848 1.00 97.88 107 TYR A N 1
ATOM 847 C CA . TYR A 1 107 ? 24.893 4.892 -29.816 1.00 97.88 107 TYR A CA 1
ATOM 848 C C . TYR A 1 107 ? 25.250 3.844 -30.883 1.00 97.88 107 TYR A C 1
ATOM 850 O O . TYR A 1 107 ? 26.194 4.041 -31.645 1.00 97.88 107 TYR A O 1
ATOM 858 N N . GLN A 1 108 ? 24.463 2.769 -31.009 1.00 97.56 108 GLN A N 1
ATOM 859 C CA . GLN A 1 108 ? 24.682 1.748 -32.043 1.00 97.56 108 GLN A CA 1
ATOM 860 C C . GLN A 1 108 ? 24.577 2.318 -33.459 1.00 97.56 108 GLN A C 1
ATOM 862 O O . GLN A 1 108 ? 25.397 2.004 -34.320 1.00 97.56 108 GLN A O 1
ATOM 867 N N . ARG A 1 109 ? 23.585 3.177 -33.709 1.00 97.56 109 ARG A N 1
ATOM 868 C CA . ARG A 1 109 ? 23.426 3.834 -35.008 1.00 97.56 109 ARG A CA 1
ATOM 869 C C . ARG A 1 109 ? 24.644 4.689 -35.349 1.00 97.56 109 ARG A C 1
ATOM 871 O O . ARG A 1 109 ? 25.088 4.680 -36.494 1.00 97.56 109 ARG A O 1
ATOM 878 N N . ASP A 1 110 ? 25.163 5.436 -34.383 1.00 97.88 110 ASP A N 1
ATOM 879 C CA . ASP A 1 110 ? 26.298 6.326 -34.607 1.00 97.88 110 ASP A CA 1
ATOM 880 C C . ASP A 1 110 ? 27.598 5.522 -34.830 1.00 97.88 110 ASP A C 1
ATOM 882 O O . ASP A 1 110 ? 28.369 5.864 -35.727 1.00 97.88 110 ASP A O 1
ATOM 886 N N . LEU A 1 111 ? 27.778 4.385 -34.141 1.00 97.56 111 LEU A N 1
ATOM 887 C CA . LEU A 1 111 ? 28.848 3.419 -34.434 1.00 97.56 111 LEU A CA 1
ATOM 888 C C . LEU A 1 111 ? 28.751 2.847 -35.854 1.00 97.56 111 LEU A C 1
ATOM 890 O O . LEU A 1 111 ? 29.740 2.841 -36.583 1.00 97.56 111 LEU A O 1
ATOM 894 N N . LEU A 1 112 ? 27.561 2.403 -36.271 1.00 97.25 112 LEU A N 1
ATOM 895 C CA . LEU A 1 112 ? 27.345 1.869 -37.620 1.00 97.25 112 LEU A CA 1
ATOM 896 C C . LEU A 1 112 ? 27.635 2.919 -38.697 1.00 97.25 112 LEU A C 1
ATOM 898 O O . LEU A 1 112 ? 28.218 2.596 -39.730 1.00 97.25 112 LEU A O 1
ATOM 902 N N . LYS A 1 113 ? 27.269 4.184 -38.459 1.00 97.38 113 LYS A N 1
ATOM 903 C CA . LYS A 1 113 ? 27.602 5.290 -39.367 1.00 97.38 113 LYS A CA 1
ATOM 904 C C . LYS A 1 113 ? 29.107 5.532 -39.453 1.00 97.38 113 LYS A C 1
ATOM 906 O O . LYS A 1 113 ? 29.609 5.727 -40.556 1.00 97.38 113 LYS A O 1
ATOM 911 N N . ALA A 1 114 ? 29.814 5.510 -38.323 1.00 96.25 114 ALA A N 1
ATOM 912 C CA . ALA A 1 114 ? 31.266 5.670 -38.301 1.00 96.25 114 ALA A CA 1
ATOM 913 C C . ALA A 1 114 ? 31.965 4.530 -39.060 1.00 96.25 114 ALA A C 1
ATOM 915 O O . ALA A 1 114 ? 32.794 4.793 -39.927 1.00 96.25 114 ALA A O 1
ATOM 916 N N . GLN A 1 115 ? 31.556 3.282 -38.818 1.00 95.56 115 GLN A N 1
ATOM 917 C CA . GLN A 1 115 ? 32.096 2.115 -39.516 1.00 95.56 115 GLN A CA 1
ATOM 918 C C . GLN A 1 115 ? 31.795 2.151 -41.023 1.00 95.56 115 GLN A C 1
ATOM 920 O O . GLN A 1 115 ? 32.652 1.828 -41.843 1.00 95.56 115 GLN A O 1
ATOM 925 N N . ALA A 1 116 ? 30.590 2.575 -41.416 1.00 94.88 116 ALA A N 1
ATOM 926 C CA . ALA A 1 116 ? 30.244 2.749 -42.824 1.00 94.88 116 ALA A CA 1
ATOM 927 C C . ALA A 1 116 ? 31.110 3.825 -43.504 1.00 94.88 116 ALA A C 1
ATOM 929 O O . ALA A 1 116 ? 31.549 3.624 -44.636 1.00 94.88 116 ALA A O 1
ATOM 930 N N . ALA A 1 117 ? 31.391 4.937 -42.817 1.00 93.56 117 ALA A N 1
ATOM 931 C CA . ALA A 1 117 ? 32.277 5.984 -43.323 1.00 93.56 117 ALA A CA 1
ATOM 932 C C . ALA A 1 117 ? 33.731 5.496 -43.463 1.00 93.56 117 ALA A C 1
ATOM 934 O O . ALA A 1 117 ? 34.385 5.792 -44.461 1.00 93.56 117 ALA A O 1
ATOM 935 N N . GLU A 1 118 ? 34.223 4.706 -42.507 1.00 91.88 118 GLU A N 1
ATOM 936 C CA . GLU A 1 118 ? 35.553 4.092 -42.576 1.00 91.88 118 GLU A CA 1
ATOM 937 C C . GLU A 1 118 ? 35.674 3.114 -43.756 1.00 91.88 118 GLU A C 1
ATOM 939 O O . GLU A 1 118 ? 36.634 3.192 -44.525 1.00 91.88 118 GLU A O 1
ATOM 944 N N . ASN A 1 119 ? 34.670 2.253 -43.955 1.00 90.88 119 ASN A N 1
ATOM 945 C CA . ASN A 1 119 ? 34.632 1.306 -45.073 1.00 90.88 119 ASN A CA 1
ATOM 946 C C . ASN A 1 119 ? 34.627 2.011 -46.439 1.00 90.88 119 ASN A C 1
ATOM 948 O O . ASN A 1 119 ? 35.294 1.555 -47.368 1.00 90.88 119 ASN A O 1
ATOM 952 N N . LEU A 1 120 ? 33.904 3.130 -46.566 1.00 89.00 120 LEU A N 1
ATOM 953 C CA . LEU A 1 120 ? 33.911 3.942 -47.785 1.00 89.00 120 LEU A CA 1
ATOM 954 C C . LEU A 1 120 ? 35.310 4.501 -48.076 1.00 89.00 120 LEU A C 1
ATOM 956 O O . LEU A 1 120 ? 35.776 4.390 -49.209 1.00 89.00 120 LEU A O 1
ATOM 960 N N . ASN A 1 121 ? 36.007 5.013 -47.058 1.00 85.44 121 ASN A N 1
ATOM 961 C CA . ASN A 1 121 ? 37.368 5.530 -47.216 1.00 85.44 121 ASN A CA 1
ATOM 962 C C . ASN A 1 121 ? 38.375 4.427 -47.584 1.00 85.44 121 ASN A C 1
ATOM 964 O O . ASN A 1 121 ? 39.195 4.634 -48.471 1.00 85.44 121 ASN A O 1
ATOM 968 N N . HIS A 1 122 ? 38.285 3.238 -46.975 1.00 78.38 122 HIS A N 1
ATOM 969 C CA . HIS A 1 122 ? 39.163 2.109 -47.320 1.00 78.38 122 HIS A CA 1
ATOM 970 C C . HIS A 1 122 ? 38.934 1.583 -48.744 1.00 78.38 122 HIS A C 1
ATOM 972 O O . HIS A 1 122 ? 39.875 1.134 -49.391 1.00 78.38 122 HIS A O 1
ATOM 978 N N . SER A 1 123 ? 37.702 1.649 -49.260 1.00 67.75 123 SER A N 1
ATOM 979 C CA . SER A 1 123 ? 37.385 1.177 -50.616 1.00 67.75 123 SER A CA 1
ATOM 980 C C . SER A 1 123 ? 37.952 2.056 -51.740 1.00 67.75 123 SER A C 1
ATOM 982 O O . SER A 1 123 ? 38.085 1.579 -52.865 1.00 67.75 123 SER A O 1
ATOM 984 N N . ALA A 1 124 ? 38.318 3.308 -51.445 1.00 62.50 124 ALA A N 1
ATOM 985 C CA . ALA A 1 124 ? 38.905 4.226 -52.420 1.00 62.50 124 ALA A CA 1
ATOM 986 C C . ALA A 1 124 ? 40.390 3.935 -52.718 1.00 62.50 124 ALA A C 1
ATOM 988 O O . ALA A 1 124 ? 40.873 4.327 -53.778 1.00 62.50 124 ALA A O 1
ATOM 989 N N . ASP A 1 125 ? 41.086 3.219 -51.825 1.00 59.69 125 ASP A N 1
ATOM 990 C CA . ASP A 1 125 ? 42.524 2.912 -51.930 1.00 59.69 125 ASP A CA 1
ATOM 991 C C . ASP A 1 125 ? 42.829 1.466 -52.357 1.00 59.69 125 ASP A C 1
ATOM 993 O O . ASP A 1 125 ? 43.993 1.082 -52.489 1.00 59.69 125 ASP A O 1
ATOM 997 N N . VAL A 1 126 ? 41.811 0.636 -52.611 1.00 59.81 126 VAL A N 1
ATOM 998 C CA . VAL A 1 126 ? 42.041 -0.708 -53.156 1.00 59.81 126 VAL A CA 1
ATOM 999 C C . VAL A 1 126 ? 42.232 -0.583 -54.671 1.00 59.81 126 VAL A C 1
ATOM 1001 O O . VAL A 1 126 ? 41.262 -0.280 -55.373 1.00 59.81 126 VAL A O 1
ATOM 1004 N N . PRO A 1 127 ? 43.441 -0.820 -55.226 1.00 59.62 127 PRO A N 1
ATOM 1005 C CA . PRO A 1 127 ? 43.608 -0.860 -56.671 1.00 59.62 127 PRO A CA 1
ATOM 1006 C C . PRO A 1 127 ? 42.675 -1.936 -57.219 1.00 59.62 127 PRO A C 1
ATOM 1008 O O . PRO A 1 127 ? 42.608 -3.033 -56.665 1.00 59.62 127 PRO A O 1
ATOM 1011 N N . ALA A 1 128 ? 41.940 -1.618 -58.284 1.00 60.34 128 ALA A N 1
ATOM 1012 C CA . ALA A 1 128 ? 41.024 -2.542 -58.936 1.00 60.34 128 ALA A CA 1
ATOM 1013 C C . ALA A 1 128 ? 41.778 -3.804 -59.387 1.00 60.34 128 ALA A C 1
ATOM 1015 O O . ALA A 1 128 ? 42.318 -3.873 -60.491 1.00 60.34 128 ALA A O 1
ATOM 1016 N N . VAL A 1 129 ? 41.837 -4.819 -58.525 1.00 61.62 129 VAL A N 1
ATOM 1017 C CA . VAL A 1 129 ? 42.300 -6.148 -58.900 1.00 61.62 129 VAL A CA 1
ATOM 1018 C C . VAL A 1 129 ? 41.173 -6.737 -59.731 1.00 61.62 129 VAL A C 1
ATOM 1020 O O . VAL A 1 129 ? 40.148 -7.165 -59.205 1.00 61.62 129 VAL A O 1
ATOM 1023 N N . ILE A 1 130 ? 41.340 -6.698 -61.053 1.00 57.56 130 ILE A N 1
ATOM 1024 C CA . ILE A 1 130 ? 40.472 -7.391 -62.001 1.00 57.56 130 ILE A CA 1
ATOM 1025 C C . ILE A 1 130 ? 40.586 -8.882 -61.681 1.00 57.56 130 ILE A C 1
ATOM 1027 O O . ILE A 1 130 ? 41.519 -9.562 -62.107 1.00 57.56 130 ILE A O 1
ATOM 1031 N N . VAL A 1 131 ? 39.645 -9.394 -60.893 1.0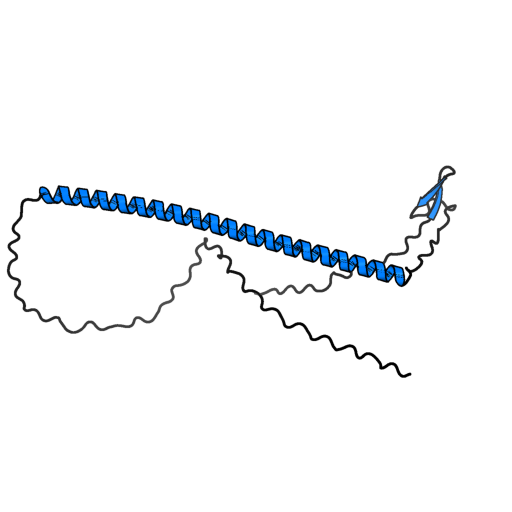0 58.69 131 VAL A N 1
ATOM 1032 C CA . VAL A 1 131 ? 39.492 -10.830 -60.686 1.00 58.69 131 VAL A CA 1
ATOM 1033 C C . VAL A 1 131 ? 38.892 -11.387 -61.971 1.0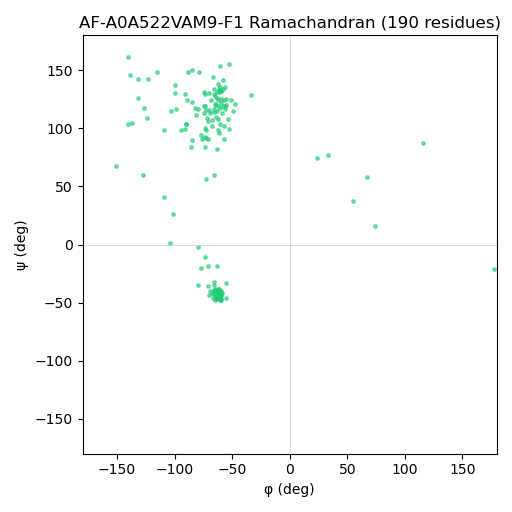0 58.69 131 VAL A C 1
ATOM 1035 O O . VAL A 1 131 ? 37.676 -11.395 -62.159 1.00 58.69 131 VAL A O 1
ATOM 1038 N N . ILE A 1 132 ? 39.760 -11.834 -62.881 1.00 59.97 132 ILE A N 1
ATOM 1039 C CA . ILE A 1 132 ? 39.372 -12.698 -63.996 1.00 59.97 132 ILE A CA 1
ATOM 1040 C C . ILE A 1 132 ? 38.852 -13.982 -63.356 1.00 59.97 132 ILE A C 1
ATOM 1042 O O . ILE A 1 132 ? 39.624 -14.826 -62.907 1.00 59.97 132 ILE A O 1
ATOM 1046 N N . THR A 1 133 ? 37.534 -14.099 -63.240 1.00 58.28 133 THR A N 1
ATOM 1047 C CA . THR A 1 133 ? 36.885 -15.314 -62.757 1.00 58.28 133 THR A CA 1
ATOM 1048 C C . THR A 1 133 ? 37.077 -16.374 -63.841 1.00 58.28 133 THR A C 1
ATOM 1050 O O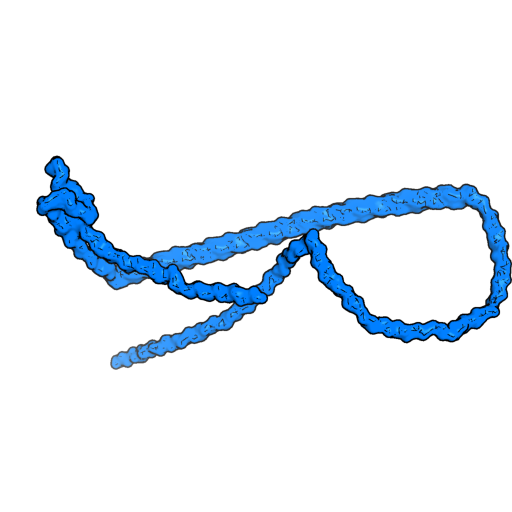 . THR A 1 133 ? 36.545 -16.200 -64.941 1.00 58.28 133 THR A O 1
ATOM 1053 N N . PRO A 1 134 ? 37.843 -17.458 -63.611 1.00 57.25 134 PRO A N 1
ATOM 1054 C CA . PRO A 1 134 ? 37.857 -18.548 -64.568 1.00 57.25 134 PRO A CA 1
ATOM 1055 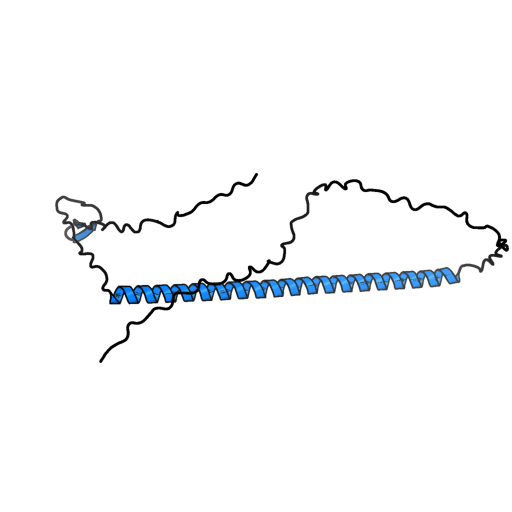C C . PRO A 1 134 ? 36.444 -19.132 -64.626 1.00 57.25 134 PRO A C 1
ATOM 1057 O O . PRO A 1 134 ? 35.824 -19.387 -63.592 1.00 57.25 134 PRO A O 1
ATOM 1060 N N . ALA A 1 135 ? 35.925 -19.306 -65.841 1.00 56.50 135 ALA A N 1
ATOM 1061 C CA . ALA A 1 135 ? 34.628 -19.915 -66.085 1.00 56.50 135 ALA A CA 1
ATOM 1062 C C . ALA A 1 135 ? 34.564 -21.284 -65.389 1.00 56.50 135 ALA A C 1
ATOM 1064 O O . ALA A 1 135 ? 35.222 -22.238 -65.803 1.00 56.50 135 ALA A O 1
ATOM 1065 N N . ILE A 1 136 ? 33.787 -21.373 -64.309 1.00 56.09 136 ILE A N 1
ATOM 1066 C CA . ILE A 1 136 ? 33.520 -22.637 -63.627 1.00 56.09 136 ILE A CA 1
ATOM 1067 C C . ILE A 1 136 ? 32.555 -23.427 -64.524 1.00 56.09 136 ILE A C 1
ATOM 1069 O O . ILE A 1 136 ? 31.449 -22.946 -64.787 1.00 56.09 136 ILE A O 1
ATOM 1073 N N . PRO A 1 137 ? 32.924 -24.625 -65.011 1.00 55.19 137 PRO A N 1
ATOM 1074 C CA . PRO A 1 137 ? 32.013 -25.443 -65.795 1.00 55.19 137 PRO A CA 1
ATOM 1075 C C . PRO A 1 137 ? 30.813 -25.876 -64.937 1.00 55.19 137 PRO A C 1
ATOM 1077 O O . PRO A 1 137 ? 30.953 -26.552 -63.917 1.00 55.19 137 PRO A O 1
ATOM 1080 N N . GLN A 1 138 ? 29.625 -25.479 -65.393 1.00 55.66 138 GLN A N 1
ATOM 1081 C CA . GLN A 1 138 ? 28.287 -25.773 -64.866 1.00 55.66 138 GLN A CA 1
ATOM 1082 C C . GLN A 1 138 ? 27.915 -27.263 -64.985 1.00 55.66 138 GLN A C 1
ATOM 1084 O O . GLN A 1 138 ? 26.961 -27.619 -65.671 1.00 55.66 138 GLN A O 1
ATOM 1089 N N . ASN A 1 139 ? 28.675 -28.176 -64.374 1.00 60.91 139 ASN A N 1
ATOM 1090 C CA . ASN A 1 139 ? 28.326 -29.596 -64.453 1.00 60.91 139 ASN A CA 1
ATOM 1091 C C . ASN A 1 139 ? 28.774 -30.416 -63.241 1.00 60.91 139 ASN A C 1
ATOM 1093 O O . ASN A 1 139 ? 29.609 -31.312 -63.346 1.00 60.91 139 ASN A O 1
ATOM 1097 N N . ARG A 1 140 ? 28.171 -30.158 -62.074 1.00 54.25 140 ARG A N 1
ATOM 1098 C CA . ARG A 1 140 ? 28.039 -31.191 -61.037 1.00 54.25 140 ARG A CA 1
ATOM 1099 C C . ARG A 1 140 ? 26.644 -31.171 -60.423 1.00 54.25 140 ARG A C 1
ATOM 1101 O O . ARG A 1 140 ? 26.297 -30.319 -59.615 1.00 54.25 140 ARG A O 1
ATOM 1108 N N . ARG A 1 141 ? 25.871 -32.169 -60.853 1.00 65.44 141 ARG A N 1
ATOM 1109 C CA . ARG A 1 141 ? 24.682 -32.741 -60.212 1.00 65.44 141 ARG A CA 1
ATOM 1110 C C . ARG A 1 141 ? 24.822 -32.709 -58.677 1.00 65.44 141 ARG A C 1
ATOM 1112 O O . ARG A 1 141 ? 25.829 -33.224 -58.185 1.00 65.44 141 ARG A O 1
ATOM 1119 N N . PRO A 1 142 ? 23.848 -32.185 -57.914 1.00 59.12 142 PRO A N 1
ATOM 1120 C CA . PRO A 1 142 ? 23.841 -32.407 -56.475 1.00 59.12 142 PRO A CA 1
ATOM 1121 C C . PRO A 1 142 ? 23.607 -33.904 -56.208 1.00 59.12 142 PRO A C 1
ATOM 1123 O O . PRO A 1 142 ? 22.730 -34.499 -56.848 1.00 59.12 142 PRO A O 1
ATOM 1126 N N . PRO A 1 143 ? 24.368 -34.552 -55.307 1.00 58.34 143 PRO A N 1
ATOM 1127 C CA . PRO A 1 143 ? 24.000 -35.876 -54.840 1.00 58.34 143 PRO A CA 1
ATOM 1128 C C . PRO A 1 143 ? 22.678 -35.764 -54.077 1.00 58.34 143 PRO A C 1
ATOM 1130 O O . PRO A 1 143 ? 22.550 -35.020 -53.105 1.00 58.34 143 PRO A O 1
ATOM 1133 N N . ALA A 1 144 ? 21.681 -36.501 -54.559 1.00 61.44 144 ALA A N 1
ATOM 1134 C CA . ALA A 1 144 ? 20.488 -36.797 -53.794 1.00 61.44 144 ALA A CA 1
ATOM 1135 C C . ALA A 1 144 ? 20.897 -37.553 -52.525 1.00 61.44 144 ALA A C 1
ATOM 1137 O O . ALA A 1 144 ? 21.643 -38.528 -52.597 1.00 61.44 144 ALA A O 1
ATOM 1138 N N . GLY A 1 145 ? 20.372 -37.116 -51.384 1.00 61.44 145 GLY A N 1
ATOM 1139 C CA . GLY A 1 145 ? 20.426 -37.882 -50.147 1.00 61.44 145 GLY A CA 1
ATOM 1140 C C . GLY A 1 145 ? 21.247 -37.222 -49.054 1.00 61.44 145 GLY A C 1
ATOM 1141 O O . GLY A 1 145 ? 22.398 -37.574 -48.837 1.00 61.44 145 GLY A O 1
ATOM 1142 N N . PHE A 1 146 ? 20.597 -36.358 -48.280 1.00 51.34 146 PHE A N 1
ATOM 1143 C CA . PHE A 1 146 ? 20.847 -36.331 -46.845 1.00 51.34 146 PHE A CA 1
ATOM 1144 C C . PHE A 1 146 ? 19.510 -36.521 -46.144 1.00 51.34 146 PHE A C 1
ATOM 1146 O O . PHE A 1 146 ? 18.606 -35.691 -46.229 1.00 51.34 146 PHE A O 1
ATOM 1153 N N . GLY A 1 147 ? 19.378 -37.709 -45.556 1.00 54.03 147 GLY A N 1
ATOM 1154 C CA . GLY A 1 147 ? 18.216 -38.145 -44.810 1.00 54.03 147 GLY A CA 1
ATOM 1155 C C . GLY A 1 147 ? 17.974 -37.243 -43.610 1.00 54.03 147 GLY A C 1
ATOM 1156 O O . GLY A 1 147 ? 18.879 -36.917 -42.844 1.00 54.03 147 GLY A O 1
ATOM 1157 N N . ILE A 1 148 ? 16.716 -36.862 -43.462 1.00 51.38 148 ILE A N 1
ATOM 1158 C CA . ILE A 1 148 ? 16.186 -36.197 -42.287 1.00 51.38 148 ILE A CA 1
ATOM 1159 C C . ILE A 1 148 ? 16.127 -37.276 -41.198 1.00 51.38 148 ILE A C 1
ATOM 1161 O O . ILE A 1 148 ? 15.221 -38.105 -41.194 1.00 51.38 148 ILE A O 1
ATOM 1165 N N . HIS A 1 149 ? 17.122 -37.323 -40.314 1.00 58.59 149 HIS A N 1
ATOM 1166 C CA . HIS A 1 149 ? 17.027 -38.106 -39.084 1.00 58.59 149 HIS A CA 1
ATOM 1167 C C . HIS A 1 149 ? 16.267 -37.280 -38.035 1.00 58.59 149 HIS A C 1
ATOM 1169 O O . HIS A 1 149 ? 16.766 -36.227 -37.631 1.00 58.59 149 HIS A O 1
ATOM 1175 N N . PRO A 1 150 ? 15.093 -37.723 -37.550 1.00 63.84 150 PRO A N 1
ATOM 1176 C CA . PRO A 1 150 ? 14.521 -37.165 -36.336 1.00 63.84 150 PRO A CA 1
ATOM 1177 C C . PRO A 1 150 ? 15.345 -37.667 -35.145 1.00 63.84 150 PRO A C 1
ATOM 1179 O O . PRO A 1 150 ? 15.394 -38.866 -34.877 1.00 63.84 150 PRO A O 1
ATOM 1182 N N . TYR A 1 151 ? 16.009 -36.760 -34.429 1.00 54.34 151 TYR A N 1
ATOM 1183 C CA . TYR A 1 151 ? 16.560 -37.065 -33.110 1.00 54.34 151 TYR A CA 1
ATOM 1184 C C . TYR A 1 151 ? 15.408 -37.133 -32.094 1.00 54.34 151 TYR A C 1
ATOM 1186 O O . TYR A 1 151 ? 14.725 -36.124 -31.904 1.00 54.34 151 TYR A O 1
ATOM 1194 N N . PRO A 1 152 ? 15.175 -38.275 -31.420 1.00 62.31 152 PRO A N 1
ATOM 1195 C CA . PRO A 1 152 ? 14.335 -38.310 -30.238 1.00 62.31 152 PRO A CA 1
ATOM 1196 C C . PRO A 1 152 ? 15.126 -37.790 -29.030 1.00 62.31 152 PRO A C 1
ATOM 1198 O O . PRO A 1 152 ? 16.349 -37.926 -28.948 1.00 62.31 152 PRO A O 1
ATOM 1201 N N . GLY A 1 153 ? 14.391 -37.158 -28.120 1.00 54.09 153 GLY A N 1
ATOM 1202 C CA . GLY A 1 153 ? 14.889 -36.366 -27.004 1.00 54.09 153 GLY A CA 1
ATOM 1203 C C . GLY A 1 153 ? 15.917 -37.031 -26.091 1.00 54.09 153 GLY A C 1
ATOM 1204 O O . GLY A 1 153 ? 15.945 -38.245 -25.905 1.00 54.09 153 GLY A O 1
ATOM 1205 N N . LYS A 1 154 ? 16.703 -36.168 -25.446 1.00 48.38 154 LYS A N 1
ATOM 1206 C CA . LYS A 1 154 ? 17.287 -36.413 -24.129 1.00 48.38 154 LYS A CA 1
ATOM 1207 C C . LYS A 1 154 ? 17.229 -35.122 -23.323 1.00 48.38 154 LYS A C 1
ATOM 1209 O O . LYS A 1 154 ? 17.979 -34.188 -23.579 1.00 48.38 154 LYS A O 1
ATOM 1214 N N . ASP A 1 155 ? 16.283 -35.089 -22.394 1.00 56.81 155 ASP A N 1
ATOM 1215 C CA . ASP A 1 155 ? 16.488 -34.702 -21.000 1.00 56.81 155 ASP A CA 1
ATOM 1216 C C . ASP A 1 155 ? 17.557 -33.632 -20.756 1.00 56.81 155 ASP A C 1
ATOM 1218 O O . ASP A 1 155 ? 18.647 -33.912 -20.248 1.00 56.81 155 ASP A O 1
ATOM 1222 N N . SER A 1 156 ? 17.210 -32.376 -21.040 1.00 47.75 156 SER A N 1
ATOM 1223 C CA . SER A 1 156 ? 17.914 -31.260 -20.421 1.00 47.75 156 SER A CA 1
ATOM 1224 C C . SER A 1 156 ? 17.473 -31.199 -18.962 1.00 47.75 156 SER A C 1
ATOM 1226 O O . SER A 1 156 ? 16.443 -30.629 -18.606 1.00 47.75 156 SER A O 1
ATOM 1228 N N . ARG A 1 157 ? 18.247 -31.890 -18.124 1.00 50.22 157 ARG A N 1
ATOM 1229 C CA . ARG A 1 157 ? 18.215 -31.782 -16.671 1.00 50.22 157 ARG A CA 1
ATOM 1230 C C . ARG A 1 157 ? 18.277 -30.304 -16.296 1.00 50.22 157 ARG A C 1
ATOM 1232 O O . ARG A 1 157 ? 19.283 -29.638 -16.527 1.00 50.22 157 ARG A O 1
ATOM 1239 N N . ASN A 1 158 ? 17.194 -29.825 -15.696 1.00 50.19 158 ASN A N 1
ATOM 1240 C CA . ASN A 1 158 ? 17.155 -28.580 -14.948 1.00 50.19 158 ASN A CA 1
ATOM 1241 C C . ASN A 1 158 ? 18.209 -28.641 -13.835 1.00 50.19 158 ASN A C 1
ATOM 1243 O O . ASN A 1 158 ? 17.997 -29.276 -12.803 1.00 50.19 158 ASN A O 1
ATOM 1247 N N . HIS A 1 159 ? 19.344 -27.986 -14.051 1.00 49.19 159 HIS A N 1
ATOM 1248 C CA . HIS A 1 159 ? 20.178 -27.500 -12.963 1.00 49.19 159 HIS A CA 1
ATOM 1249 C C . HIS A 1 159 ? 19.550 -26.193 -12.459 1.00 49.19 159 HIS A C 1
ATOM 1251 O O . HIS A 1 159 ? 19.485 -25.240 -13.234 1.00 49.19 159 HIS A O 1
ATOM 1257 N N . PRO A 1 160 ? 19.075 -26.107 -11.204 1.00 49.47 160 PRO A N 1
ATOM 1258 C CA . PRO A 1 160 ? 18.706 -24.824 -10.630 1.00 49.47 160 PRO A CA 1
ATOM 1259 C C . PRO A 1 160 ? 19.993 -24.042 -10.346 1.00 49.47 160 PRO A C 1
ATOM 1261 O O . PRO A 1 160 ? 20.773 -24.401 -9.463 1.00 49.47 160 PRO A O 1
ATOM 1264 N N . GLY A 1 161 ? 20.237 -22.996 -11.133 1.00 46.78 161 GLY A N 1
ATOM 1265 C CA . GLY A 1 161 ? 21.226 -21.980 -10.797 1.00 46.78 161 GLY A CA 1
ATOM 1266 C C . GLY A 1 161 ? 20.773 -21.193 -9.557 1.00 46.78 161 GLY A C 1
ATOM 1267 O O . GLY A 1 161 ? 19.575 -20.953 -9.389 1.00 46.78 161 GLY A O 1
ATOM 1268 N N . PRO A 1 162 ? 21.690 -20.783 -8.667 1.00 54.03 162 PRO A N 1
ATOM 1269 C CA . PRO A 1 162 ? 21.358 -19.906 -7.555 1.00 54.03 162 PRO A CA 1
ATOM 1270 C C . PRO A 1 162 ? 21.220 -18.480 -8.102 1.00 54.03 162 PRO A C 1
ATOM 1272 O O . PRO A 1 162 ? 22.214 -17.778 -8.264 1.00 54.03 162 PRO A O 1
ATOM 1275 N N . GLY A 1 163 ? 20.004 -18.056 -8.445 1.00 56.12 163 GLY A N 1
ATOM 1276 C CA . GLY A 1 163 ? 19.804 -16.688 -8.935 1.00 56.12 163 GLY A CA 1
ATOM 1277 C C . GLY A 1 163 ? 18.392 -16.300 -9.354 1.00 56.12 163 GLY A C 1
ATOM 1278 O O . GLY A 1 163 ? 18.081 -15.113 -9.324 1.00 56.12 163 GLY A O 1
ATOM 1279 N N . ASP A 1 164 ? 17.518 -17.255 -9.668 1.00 46.59 164 ASP A N 1
ATOM 1280 C CA . ASP A 1 164 ? 16.152 -16.925 -10.074 1.00 46.59 164 ASP A CA 1
ATOM 1281 C C . ASP A 1 164 ? 15.255 -16.742 -8.849 1.00 46.59 164 ASP A C 1
ATOM 1283 O O . ASP A 1 164 ? 14.628 -17.674 -8.337 1.00 46.59 164 ASP A O 1
ATOM 1287 N N . GLN A 1 165 ? 15.196 -15.501 -8.363 1.00 56.25 165 GLN A N 1
ATOM 1288 C CA . GLN A 1 165 ? 14.042 -15.068 -7.588 1.00 56.25 165 GLN A CA 1
ATOM 1289 C C . GLN A 1 165 ? 12.793 -15.196 -8.472 1.00 56.25 165 GLN A C 1
ATOM 1291 O O . GLN A 1 165 ? 12.803 -14.728 -9.614 1.00 56.25 165 GLN A O 1
ATOM 1296 N N . PRO A 1 166 ? 11.706 -15.804 -7.973 1.00 54.22 166 PRO A N 1
ATOM 1297 C CA . PRO A 1 166 ? 10.464 -15.867 -8.719 1.00 54.22 166 PRO A CA 1
ATOM 1298 C C . PRO A 1 166 ? 9.947 -14.445 -8.942 1.00 54.22 166 PRO A C 1
ATOM 1300 O O . PRO A 1 166 ? 9.649 -13.720 -7.992 1.00 54.22 166 PRO A O 1
ATOM 1303 N N . VAL A 1 167 ? 9.827 -14.056 -10.211 1.00 63.16 167 VAL A N 1
ATOM 1304 C CA . VAL A 1 167 ? 9.052 -12.880 -10.608 1.00 63.16 167 VAL A CA 1
ATOM 1305 C C . VAL A 1 167 ? 7.635 -13.066 -10.046 1.00 63.16 167 VAL A C 1
ATOM 1307 O O . VAL A 1 167 ? 7.031 -14.116 -10.296 1.00 63.16 167 VAL A O 1
ATOM 1310 N N . PRO A 1 168 ? 7.094 -12.110 -9.268 1.00 59.81 168 PRO A N 1
ATOM 1311 C CA . PRO A 1 168 ? 5.738 -12.217 -8.755 1.00 59.81 168 PRO A CA 1
ATOM 1312 C C . PRO A 1 168 ? 4.774 -12.295 -9.940 1.00 59.81 168 PRO A C 1
ATOM 1314 O O . PRO A 1 168 ? 4.702 -11.380 -10.760 1.00 59.81 168 PRO A O 1
ATOM 1317 N N . GLN A 1 169 ? 4.056 -13.414 -10.051 1.00 57.69 169 GLN A N 1
ATOM 1318 C CA . GLN A 1 169 ? 2.989 -13.538 -11.035 1.00 57.69 169 GLN A CA 1
ATOM 1319 C C . GLN A 1 169 ? 1.929 -12.465 -10.741 1.00 57.69 169 GLN A C 1
ATOM 1321 O O . GLN A 1 169 ? 1.541 -12.314 -9.577 1.00 57.69 169 GLN A O 1
ATOM 1326 N N . PRO A 1 170 ? 1.453 -11.718 -11.754 1.00 57.06 170 PRO A N 1
ATOM 1327 C CA . PRO A 1 170 ? 0.343 -10.796 -11.573 1.00 57.06 170 PRO A CA 1
ATOM 1328 C C . PRO A 1 170 ? -0.852 -11.582 -11.038 1.00 57.06 170 PRO A C 1
ATOM 1330 O O . PRO A 1 170 ? -1.238 -12.610 -11.597 1.00 57.06 170 PRO A O 1
ATOM 1333 N N . GLY A 1 171 ? -1.362 -11.120 -9.896 1.00 51.69 171 GLY A N 1
ATOM 1334 C CA . GLY A 1 171 ? -2.355 -11.809 -9.091 1.00 51.69 171 GLY A CA 1
ATOM 1335 C C . GLY A 1 171 ? -3.513 -12.323 -9.932 1.00 51.69 171 GLY A C 1
ATOM 1336 O O . GLY A 1 171 ? -4.229 -11.557 -10.577 1.00 51.69 171 GLY A O 1
ATOM 1337 N N . VAL A 1 172 ? -3.701 -13.639 -9.887 1.00 53.81 172 VAL A N 1
ATOM 1338 C CA . VAL A 1 172 ? -4.945 -14.277 -10.298 1.00 53.81 172 VAL A CA 1
ATOM 1339 C C . VAL A 1 172 ? -6.018 -13.699 -9.384 1.00 53.81 172 VAL A C 1
ATOM 1341 O O . VAL A 1 172 ? -6.062 -13.998 -8.193 1.00 53.81 172 VAL A O 1
ATOM 1344 N N . ASN A 1 173 ? -6.804 -12.780 -9.933 1.00 59.34 173 ASN A N 1
ATOM 1345 C CA . ASN A 1 173 ? -7.890 -12.108 -9.244 1.00 59.34 173 ASN A CA 1
ATOM 1346 C C . ASN A 1 173 ? -8.868 -13.197 -8.763 1.00 59.34 173 ASN A C 1
ATOM 1348 O O . ASN A 1 173 ? -9.418 -13.904 -9.615 1.00 59.34 173 ASN A O 1
ATOM 1352 N N . PRO A 1 174 ? -9.034 -13.429 -7.447 1.00 53.97 174 PRO A N 1
ATOM 1353 C CA . PRO A 1 174 ? -9.934 -14.466 -6.976 1.00 53.97 174 PRO A CA 1
ATOM 1354 C C . PRO A 1 174 ? -11.347 -14.095 -7.414 1.00 53.97 174 PRO A C 1
ATOM 1356 O O . PRO A 1 174 ? -11.901 -13.069 -7.023 1.00 53.97 174 PRO A O 1
ATOM 1359 N N . GLN A 1 175 ? -11.897 -14.935 -8.285 1.00 59.84 175 GLN A N 1
ATOM 1360 C CA . GLN A 1 175 ? -13.257 -14.838 -8.784 1.00 59.84 175 GLN A CA 1
ATOM 1361 C C . GLN A 1 175 ? -14.204 -14.713 -7.574 1.00 59.84 175 GLN A C 1
ATOM 1363 O O . GLN A 1 175 ? -14.120 -15.553 -6.670 1.00 59.84 175 GLN A O 1
ATOM 1368 N N . PRO A 1 176 ? -15.049 -13.666 -7.497 1.00 60.50 176 PRO A N 1
ATOM 1369 C CA . PRO A 1 176 ? -15.906 -13.446 -6.341 1.00 60.50 176 PRO A CA 1
ATOM 1370 C C . PRO A 1 176 ? -16.796 -14.669 -6.136 1.00 60.50 176 PRO A C 1
ATOM 1372 O O . PRO A 1 176 ? -17.556 -15.057 -7.026 1.00 60.50 176 PRO A O 1
ATOM 1375 N N . GLN A 1 177 ? -16.658 -15.311 -4.974 1.00 66.06 177 GLN A N 1
ATOM 1376 C CA . GLN A 1 177 ? -17.509 -16.434 -4.609 1.00 66.06 177 GLN A CA 1
ATOM 1377 C C . GLN A 1 177 ? -18.971 -15.961 -4.568 1.00 66.06 177 GLN A C 1
ATOM 1379 O O . GLN A 1 177 ? -19.242 -14.886 -4.024 1.00 66.06 177 GLN A O 1
ATOM 1384 N N . PRO A 1 178 ? -19.916 -16.732 -5.135 1.00 63.97 178 PRO A N 1
ATOM 1385 C CA . PRO A 1 178 ? -21.330 -16.394 -5.072 1.00 63.97 178 PRO A CA 1
ATOM 1386 C C . PRO A 1 178 ? -21.765 -16.336 -3.606 1.00 63.97 178 PRO A C 1
ATOM 1388 O O . PRO A 1 178 ? -21.598 -17.301 -2.858 1.00 63.97 178 PRO A O 1
ATOM 1391 N N . GLN A 1 179 ? -22.284 -15.181 -3.188 1.00 66.06 179 GLN A N 1
ATOM 1392 C CA . GLN A 1 179 ? -22.797 -15.006 -1.835 1.00 66.06 179 GLN A CA 1
ATOM 1393 C C . GLN A 1 179 ? -23.978 -15.961 -1.598 1.00 66.06 179 GLN A C 1
ATOM 1395 O O . GLN A 1 179 ? -24.826 -16.108 -2.485 1.00 66.06 179 GLN A O 1
ATOM 1400 N N . PRO A 1 180 ? -24.060 -16.610 -0.423 1.00 62.59 180 PRO A N 1
ATOM 1401 C CA . PRO A 1 180 ? -25.208 -17.429 -0.075 1.00 62.59 180 PRO A CA 1
ATOM 1402 C C . PRO A 1 180 ? -26.455 -16.546 -0.020 1.00 62.59 180 PRO A C 1
ATOM 1404 O O . PRO A 1 180 ? -26.495 -15.537 0.684 1.00 62.59 180 PRO A O 1
ATOM 1407 N N . SER A 1 181 ? -27.466 -16.930 -0.795 1.00 65.00 181 SER A N 1
ATOM 1408 C CA . SER A 1 181 ? -28.771 -16.283 -0.835 1.00 65.00 181 SER A CA 1
ATOM 1409 C C . SER A 1 181 ? -29.363 -16.270 0.573 1.00 65.00 181 SER A C 1
ATOM 1411 O O . SER A 1 181 ? -29.609 -17.324 1.160 1.00 65.00 181 SER A O 1
ATOM 1413 N N . THR A 1 182 ? -29.568 -15.083 1.136 1.00 65.44 182 THR A N 1
ATOM 1414 C CA . THR A 1 182 ? -30.277 -14.927 2.403 1.00 65.44 182 THR A CA 1
ATOM 1415 C C . THR A 1 182 ? -31.712 -15.445 2.247 1.00 65.44 182 THR A C 1
ATOM 1417 O O . THR A 1 182 ? -32.388 -15.086 1.278 1.00 65.44 182 THR A O 1
ATOM 1420 N N . PRO A 1 183 ? -32.210 -16.297 3.161 1.00 59.78 183 PRO A N 1
ATOM 1421 C CA . PRO A 1 183 ? -33.605 -16.708 3.136 1.00 59.78 183 PRO A CA 1
ATOM 1422 C C . PRO A 1 183 ? -34.488 -15.487 3.411 1.00 59.78 183 PRO A C 1
ATOM 1424 O O . PRO A 1 183 ? -34.284 -14.759 4.384 1.00 59.78 183 PRO A O 1
ATOM 1427 N N . ALA A 1 184 ? -35.455 -15.258 2.524 1.00 55.16 184 ALA A N 1
ATOM 1428 C CA . ALA A 1 184 ? -36.437 -14.193 2.649 1.00 55.16 184 ALA A CA 1
ATOM 1429 C C . ALA A 1 184 ? -37.168 -14.305 3.997 1.00 55.16 184 ALA A C 1
ATOM 1431 O O . ALA A 1 184 ? -37.806 -15.320 4.287 1.00 55.16 184 ALA A O 1
ATOM 1432 N N . LEU A 1 185 ? -37.071 -13.256 4.820 1.00 55.41 185 LEU A N 1
ATOM 1433 C CA . LEU A 1 185 ? -37.890 -13.104 6.017 1.00 55.41 185 LEU A CA 1
ATOM 1434 C C . LEU A 1 185 ? -39.361 -13.022 5.589 1.00 55.41 185 LEU A C 1
ATOM 1436 O O . LEU A 1 185 ? -39.808 -12.018 5.036 1.00 55.41 185 LEU A O 1
ATOM 1440 N N . ASN A 1 186 ? -40.111 -14.087 5.859 1.00 60.34 186 ASN A N 1
ATOM 1441 C CA . ASN A 1 186 ? -41.566 -14.082 5.802 1.00 60.34 186 ASN A CA 1
ATOM 1442 C C . ASN A 1 186 ? -42.092 -13.187 6.935 1.00 60.34 186 ASN A C 1
ATOM 1444 O O . ASN A 1 186 ? -42.021 -13.559 8.107 1.00 60.34 186 ASN A O 1
ATOM 1448 N N . LEU A 1 187 ? -42.602 -12.002 6.591 1.00 63.97 187 LEU A N 1
ATOM 1449 C CA . LEU A 1 187 ? -43.374 -11.174 7.515 1.00 63.97 187 LEU A CA 1
ATOM 1450 C C . LEU A 1 187 ? -44.777 -11.779 7.705 1.00 63.97 187 LEU A C 1
ATOM 1452 O O . LEU A 1 187 ? -45.444 -12.063 6.707 1.00 63.97 187 LEU A O 1
ATOM 1456 N N . PRO A 1 188 ? -45.275 -11.940 8.945 1.00 62.25 188 PRO A N 1
ATOM 1457 C CA . PRO A 1 188 ? -46.657 -12.333 9.171 1.00 62.25 188 PRO A CA 1
ATOM 1458 C C . PRO A 1 188 ? -47.608 -11.188 8.799 1.00 62.25 188 PRO A C 1
ATOM 1460 O O . PRO A 1 188 ? -47.438 -10.039 9.213 1.00 62.25 188 PRO A O 1
ATOM 1463 N N . ALA A 1 189 ? -48.621 -11.532 8.006 1.00 63.53 189 ALA A N 1
ATOM 1464 C CA . ALA A 1 189 ? -49.698 -10.645 7.604 1.00 63.53 189 ALA A CA 1
ATOM 1465 C C . ALA A 1 189 ? -50.460 -10.123 8.833 1.00 63.53 189 ALA A C 1
ATOM 1467 O O . ALA A 1 189 ? -50.971 -10.887 9.650 1.00 63.53 189 ALA A O 1
ATOM 1468 N N . ARG A 1 190 ? -50.546 -8.796 8.933 1.00 57.97 190 ARG A N 1
ATOM 1469 C CA . ARG A 1 190 ? -51.450 -8.079 9.833 1.00 57.97 190 ARG A CA 1
ATOM 1470 C C . ARG A 1 190 ? -52.882 -8.273 9.314 1.00 57.97 190 ARG A C 1
ATOM 1472 O O . ARG A 1 190 ? -53.181 -7.828 8.208 1.00 57.97 190 ARG A O 1
ATOM 1479 N N . LEU A 1 191 ? -53.738 -8.938 10.087 1.00 60.16 191 LEU A N 1
ATOM 1480 C CA . LEU A 1 191 ? -55.190 -8.943 9.875 1.00 60.16 191 LEU A CA 1
ATOM 1481 C C . LEU A 1 191 ? -55.830 -7.751 10.620 1.00 60.16 191 LEU A C 1
ATOM 1483 O O . LEU A 1 191 ? -55.272 -7.335 11.641 1.00 60.16 191 LEU A O 1
ATOM 1487 N N . PRO A 1 192 ? -56.932 -7.184 10.089 1.00 69.25 192 PRO A N 1
ATOM 1488 C CA . PRO A 1 192 ? -57.680 -6.087 10.706 1.00 69.25 192 PRO A CA 1
ATOM 1489 C C . PRO A 1 192 ? -58.477 -6.516 11.944 1.00 69.25 192 PRO A C 1
ATOM 1491 O O . PRO A 1 192 ? -58.891 -7.697 12.009 1.00 69.25 192 PRO A O 1
#

pLDDT: mean 74.96, std 18.95, range [39.06, 98.0]

Mean predicted aligned error: 20.34 Å

Secondary structure (DSSP, 8-state):
---------------------EEEEEETTEEEEESS--STTPEEE----PPPPHHHHHHHHHHHHHHHHHHHHHHHHHHHHHHHHHHHHHHHHHHHHHHHHHHHHHHHHHHHHHHHHHHHHHHTSS-----------S---PPP----PPPPP--------TT-PPPPPPP---PPPPPPPPPP--PPP---

Sequence (192 aa):
MHRRIVFPAALLVSAVAGAQEVYLCDKDGKPYYSEKPLNEACRRLDIPVSEPSAEELQRIYQEQQRKEALRQAEQAREMEERKVRAEEDAARAAERQARAAEAGARYQRDLLKAQAAENLNHSADVPAVIVITPAIPQNRRPPAGFGIHPYPGKDSRNHPGPGDQPVPQPGVNPQPQPQPSTPALNLPARLP

Radius of gyration: 43.14 Å; Cα contacts (8 Å, |Δi|>4): 49; chains: 1; bounding box: 101×47×125 Å

Solvent-accessible surface area (backbone atoms only — not comparable to full-atom values): 12932 Å² total; per-residue (Å²): 140,85,84,82,83,84,80,80,82,86,84,74,79,72,85,70,78,67,82,75,59,39,19,43,27,75,54,98,91,36,89,41,81,32,81,58,74,88,50,93,80,33,42,78,49,84,72,82,82,69,78,76,50,74,68,55,50,52,51,53,52,52,51,51,53,52,52,49,53,50,52,52,53,50,52,51,50,53,54,50,51,54,51,51,52,51,51,52,52,49,50,54,50,50,50,52,50,51,54,51,52,52,53,51,52,52,52,51,52,52,51,52,52,51,52,52,53,51,52,55,59,56,60,73,73,56,76,85,76,80,76,80,73,74,85,74,80,94,76,76,82,80,81,83,81,82,80,87,75,83,81,78,88,76,85,81,74,83,74,85,68,96,75,80,74,79,77,81,71,81,75,79,73,78,73,81,74,82,75,80,80,76,79,81,83,81,76,82,82,84,77,135

Foldseek 3Di:
DDDDDDDPDPPPPDPPPPPQFWKWDDDPNDTDIDSDDPDPRIHTDPDPPDDDDPVVVVVVVVVVVVVVVVVVVVVVVVVVVVVVVVVVVVVVVVVVVVVVVVVVVVVVVVVVVVVVVVVVVVVVPDPPPPPPPPDDPPDDDDDPDDDDDDDDDDDPDDDDDPDDDDDDDDDPPPDDDDDPDDPDPDDDDDDD